Protein 1RDQ (pdb70)

Nearest PDB structures (foldseek):
  6egw-assembly1_A  TM=9.766E-01  e=2.675E-60  Cricetulus griseus
  5n3f-assembly1_A  TM=9.920E-01  e=9.296E-57  Cricetulus griseus
  4aw1-assembly1_A  TM=9.331E-01  e=1.327E-28  Homo sapiens
  1oky-assembly1_A  TM=9.264E-01  e=8.225E-28  Homo sapiens
  1mq4-assembly1_A  TM=9.592E-01  e=3.026E-24  Homo sapiens

Secondary structure (DSSP, 8-state):
------HHHHHHHHHHHHHHHHHS-------GGGEEEEEEEEE-SS-EEEEEEETTT--EEEEEEEEHHHHHHTT-HHHHHHHHHHHTT---TTB--EEEEEE-SSEEEEEEE--TT-BHHHHHHHH----HHHHHHHHHHHHHHHHHHHHTTEE----SGGGEEE-TTS-EEE---TT-EE-SS-B--EE-GGG--HHHHTT--B-THHHHHHHHHHHHHHHHSS-SS--SSHHHHHHHHHH------TT--HHHHHHHHHHS-S-TTT-TTSSTTTTHHHHTSGGGTT--HHHHHTT-SPPS------STT--TTS--------------STTTTTT-/-HHHHHHTSS-SSPPPPEE-

Foldseek 3Di:
DDFDPVPVVVLVVQLVQLVVCLVPPDADFDDDVQKDWDAWQDDDPFWTWTWIAGPVVRAIWIKTKGFVVSCVVVVQLVLVVQLRSNQRRHDAPQAWHFPHWYAAQTITITITHDAQQGFQVVVLLVVQADALVQLLLQLLRLLVVLVNQVSNQKAQAADDSNQWGQHQQRYIHGHDSSRIDRDDAWDFEDYDLLLAALCNVVRPTHGNLSVLLSSLQHSQCRHRVHGQFDDPDSVSSSVCLNVLDGDHDPPDDPQNVVLSCQSSPNDLDRHACRYPVHSVVVCVRPSNPVPDSVCSSNVNDRHPDRHDDDDSSDNVSGDHDDDDDDDDPHHDPCVSPVPD/DVVVVVVPDPPPDDDDDDDD

Sequence (360 aa):
GNAAASVKEFLAKAKEDFLKKWETPSQNTAQLDQFDRIKTLGTGSFGRVMLVKHKESGNHYAMKILDKQKVVKLKQIEHTLNEKRILQAVNFPFLVKLEFSFKDNSNLYMVMEYVAGGEMFSHLRRIGRFSEPHARFYAAQIVLTFEYLHSLDLIYRDLKPENLLIDQQGYIQVTDFGFAKRVKGRTWLCGTPEALAPEIILSKGYNKAVDWWALGVLIYEMAAGYPPFFADQPIQIYEKIVSGKVRFPSHFSSDLKDLLRNLLQVDLTKRFGNLKNGVNDIKNHKWFATTDWIAIYQRKVEAPFIPKFKGPGDTSNFDDYEEEEIRVINEKCGKEFTEFTTYADFIASGRTGRRNAIHD

Solvent-accessible surface area: 15823 Å² total

Radius of gyration: 19.77 Å; Cα contacts (8 Å, |Δi|>4): 662; chains: 2; bounding box: 45×41×59 Å

Structure (mmCIF, N/CA/C/O backbone):
data_1RDQ
#
_entry.id   1RDQ
#
_cell.length_a   57.760
_cell.length_b   79.513
_cell.length_c   97.739
_cell.angle_alpha   90.00
_cell.angle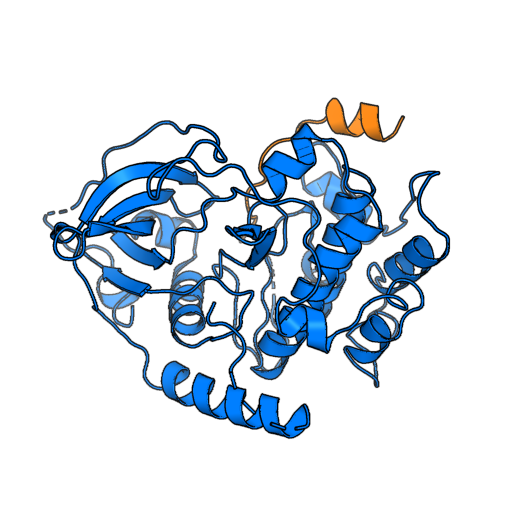_beta   90.00
_cell.angle_gamma   90.00
#
_symmetry.space_group_name_H-M   'P 21 21 21'
#
loop_
_entity.id
_entity.type
_entity.pdbx_description
1 polymer 'cAMP-dependent protein kinase, alpha-catalytic subunit'
2 polymer 'cAMP-dependent protein kinase inhibitor, alpha form'
3 non-polymer 'PHOSPHATE ION'
4 non-polymer 'MAGNESIUM ION'
5 non-polymer "ADENOSINE-5'-DIPHOSPHATE"
6 non-polymer "ADENOSINE-5'-TRIPHOSPHATE"
7 non-polymer (4R)-2-METHYLPENTANE-2,4-DIOL
8 non-polymer GLYCEROL
9 water water
#
loop_
_atom_site.group_PDB
_atom_site.id
_atom_site.type_symbol
_atom_site.label_atom_id
_atom_site.label_alt_id
_atom_site.label_comp_id
_atom_site.label_asym_id
_atom_site.label_entity_id
_atom_site.label_seq_id
_atom_site.pdbx_PDB_ins_code
_atom_site.Cartn_x
_atom_site.Cartn_y
_atom_site.Cartn_z
_atom_site.occupancy
_atom_site.B_iso_or_equiv
_atom_site.auth_seq_id
_atom_site.auth_comp_id
_atom_site.auth_asym_id
_atom_site.auth_atom_id
_atom_site.pdbx_PDB_model_num
ATOM 1 N N . GLY A 1 1 ? 8.019 27.287 16.833 1.00 13.95 1 GLY E N 1
ATOM 2 C CA . GLY A 1 1 ? 7.505 25.948 16.932 1.00 12.71 1 GLY E CA 1
ATOM 3 C C . GLY A 1 1 ? 5.990 26.105 17.056 1.00 13.87 1 GLY E C 1
ATOM 4 O O . GLY A 1 1 ? 5.501 27.168 17.471 1.00 13.33 1 GLY E O 1
ATOM 5 N N . ASN A 1 2 ? 5.324 25.037 16.676 1.00 12.83 2 ASN E N 1
ATOM 6 C CA . ASN A 1 2 ? 3.868 24.999 16.750 1.00 13.06 2 ASN E CA 1
ATOM 7 C C . ASN A 1 2 ? 3.394 25.312 18.159 1.00 12.20 2 ASN E C 1
ATOM 8 O O . ASN A 1 2 ? 3.960 24.843 19.139 1.00 12.16 2 ASN E O 1
ATOM 13 N N . ALA A 1 3 ? 2.330 26.094 18.236 1.00 15.53 3 ALA E N 1
ATOM 14 C CA . ALA A 1 3 ? 1.688 26.397 19.505 1.00 14.71 3 ALA E CA 1
ATOM 15 C C . ALA A 1 3 ? 1.084 25.132 20.104 1.00 16.22 3 ALA E C 1
ATOM 16 O O . ALA A 1 3 ? 0.678 24.219 19.376 1.00 22.14 3 ALA E O 1
ATOM 18 N N . ALA A 1 4 ? 1.033 25.112 21.429 1.00 16.61 4 ALA E N 1
ATOM 19 C CA . ALA A 1 4 ? 0.256 24.138 22.179 1.00 20.33 4 ALA E CA 1
ATOM 20 C C . ALA A 1 4 ? -1.085 23.848 21.514 1.00 24.40 4 ALA E C 1
ATOM 21 O O . ALA A 1 4 ? -1.754 24.763 21.033 1.00 21.01 4 ALA E O 1
ATOM 23 N N . ALA A 1 5 ? -1.444 22.570 21.494 1.00 29.81 5 ALA E N 1
ATOM 24 C CA . ALA A 1 5 ? -2.726 22.156 20.925 1.00 36.21 5 ALA E CA 1
ATOM 25 C C . ALA A 1 5 ? -3.839 22.279 21.961 1.00 41.38 5 ALA E C 1
ATOM 26 O O . ALA A 1 5 ? -4.753 23.092 21.807 1.00 52.84 5 ALA E O 1
ATOM 28 N N . SER A 1 14 ? -2.123 14.413 31.229 1.00 48.95 14 SER E N 1
ATOM 29 C CA . SER A 1 14 ? -0.981 14.345 32.138 1.00 45.13 14 SER E CA 1
ATOM 30 C C . SER A 1 14 ? 0.337 14.582 31.409 1.00 40.28 14 SER E C 1
ATOM 31 O O . SER A 1 14 ? 0.458 14.442 30.188 1.00 41.53 14 SER E O 1
ATOM 36 N N . VAL A 1 15 ? 1.363 14.985 32.163 1.00 38.91 15 VAL E N 1
ATOM 37 C CA . VAL A 1 15 ? 2.676 15.244 31.584 1.00 34.10 15 VAL E CA 1
ATOM 38 C C . VAL A 1 15 ? 3.290 13.950 31.068 1.00 32.07 15 VAL E C 1
ATOM 39 O O . VAL A 1 15 ? 3.863 13.939 29.973 1.00 28.47 15 VAL E O 1
ATOM 43 N N . LYS A 1 16 ? 3.152 12.867 31.829 1.00 33.32 16 LYS E N 1
ATOM 44 C CA . LYS A 1 16 ? 3.667 11.593 31.317 1.00 31.48 16 LYS E CA 1
ATOM 45 C C . LYS A 1 16 ? 2.986 11.223 30.004 1.00 30.47 16 LYS E C 1
ATOM 46 O O . LYS A 1 16 ? 3.660 10.797 29.063 1.00 29.38 16 LYS E O 1
ATOM 48 N N . GLU A 1 17 ? 1.674 11.394 29.893 1.00 30.53 17 GLU E N 1
ATOM 49 C CA . GLU A 1 17 ? 0.940 11.094 28.668 1.00 30.61 17 GLU E CA 1
ATOM 50 C C . GLU A 1 17 ? 1.350 11.983 27.497 1.00 26.81 17 GLU E C 1
ATOM 51 O O . GLU A 1 17 ? 1.589 11.523 26.379 1.00 23.12 17 GLU E O 1
ATOM 57 N N . PHE A 1 18 ? 1.429 13.283 27.738 1.00 23.47 18 PHE E N 1
ATOM 58 C CA . PHE A 1 18 ? 1.927 14.234 26.754 1.00 20.57 18 PHE E CA 1
ATOM 59 C C . PHE A 1 18 ? 3.289 13.787 26.237 1.00 17.96 18 PHE E C 1
ATOM 60 O O . PHE A 1 18 ? 3.568 13.810 25.035 1.00 15.34 18 PHE E O 1
ATOM 68 N N . LEU A 1 19 ? 4.185 13.487 27.184 1.00 16.57 19 LEU E N 1
ATOM 69 C CA . LEU A 1 19 ? 5.554 13.192 26.757 1.00 15.82 19 LEU E CA 1
ATOM 70 C C . LEU A 1 19 ? 5.631 11.885 25.992 1.00 13.79 19 LEU E C 1
ATOM 71 O O . LEU A 1 19 ? 6.421 11.735 25.060 1.00 12.63 19 LEU E O 1
ATOM 76 N N . ALA A 1 20 ? 4.763 10.940 26.342 1.00 15.53 20 ALA E N 1
ATOM 77 C CA . ALA A 1 20 ? 4.706 9.673 25.621 1.00 15.40 20 ALA E CA 1
ATOM 78 C C . ALA A 1 20 ? 4.285 9.882 24.177 1.00 13.70 20 ALA E C 1
ATOM 79 O O . ALA A 1 20 ? 4.850 9.299 23.251 1.00 14.24 20 ALA E O 1
ATOM 81 N N . LYS A 1 21 ? 3.277 10.724 23.975 1.00 13.59 21 LYS E N 1
ATOM 82 C CA . LYS A 1 21 ? 2.824 10.998 22.611 1.00 14.01 21 LYS E CA 1
ATOM 83 C C . LYS A 1 21 ? 3.893 11.772 21.852 1.00 12.46 21 LYS E C 1
ATOM 84 O O . LYS A 1 21 ? 4.180 11.551 20.684 1.00 12.95 21 LYS E O 1
ATOM 86 N N . ALA A 1 22 ? 4.521 12.714 22.555 1.00 11.54 22 ALA E N 1
ATOM 87 C CA . ALA A 1 22 ? 5.571 13.486 21.910 1.00 10.30 22 ALA E CA 1
ATOM 88 C C . ALA A 1 22 ? 6.707 12.579 21.458 1.00 10.36 22 ALA E C 1
ATOM 89 O O . ALA A 1 22 ? 7.290 12.779 20.390 1.00 9.43 22 ALA E O 1
ATOM 91 N N . LYS A 1 23 ? 7.035 11.574 22.260 1.00 9.58 23 LYS E N 1
ATOM 92 C CA . LYS A 1 23 ? 8.086 10.636 21.874 1.00 9.47 23 LYS E CA 1
ATOM 93 C C . LYS A 1 23 ? 7.679 9.785 20.688 1.00 8.89 23 LYS E C 1
ATOM 94 O O . LYS A 1 23 ? 8.497 9.542 19.791 1.00 10.27 23 LYS E O 1
ATOM 100 N N . GLU A 1 24 ? 6.438 9.308 20.669 1.00 9.84 24 GLU E N 1
ATOM 101 C CA . GLU A 1 24 ? 5.983 8.547 19.500 1.00 12.35 24 GLU E CA 1
ATOM 102 C C . GLU A 1 24 ? 6.085 9.377 18.226 1.00 11.35 24 GLU E C 1
ATOM 103 O O . GLU A 1 24 ? 6.548 8.922 17.178 1.00 11.66 24 GLU E O 1
ATOM 108 N N . ASP A 1 25 ? 5.664 10.639 18.303 1.00 10.81 25 ASP E N 1
ATOM 109 C CA . ASP A 1 25 ? 5.726 11.538 17.156 1.00 9.86 25 ASP E CA 1
ATOM 110 C C . ASP A 1 25 ? 7.164 11.746 16.688 1.00 8.72 25 ASP E C 1
ATOM 111 O O . ASP A 1 25 ? 7.481 11.670 15.502 1.00 9.17 25 ASP E O 1
ATOM 116 N N . PHE A 1 26 ? 8.057 12.006 17.628 1.00 7.24 26 PHE E N 1
ATOM 117 C CA . PHE A 1 26 ? 9.469 12.214 17.334 1.00 6.86 26 PHE E CA 1
ATOM 118 C C . PHE A 1 26 ? 10.060 10.976 16.688 1.00 7.53 26 PHE E C 1
ATOM 119 O O . PHE A 1 26 ? 10.797 11.071 15.706 1.00 7.70 26 PHE E O 1
ATOM 127 N N . LEU A 1 27 ? 9.820 9.801 17.282 1.00 8.38 27 LEU E N 1
ATOM 128 C CA . LEU A 1 27 ? 10.500 8.612 16.782 1.00 8.26 27 LEU E CA 1
ATOM 129 C C . LEU A 1 27 ? 10.076 8.270 15.372 1.00 8.27 27 LEU E C 1
ATOM 130 O O . LEU A 1 27 ? 10.884 7.773 14.591 1.00 8.44 27 LEU E O 1
ATOM 135 N N . LYS A 1 28 ? 8.828 8.545 15.006 1.00 8.69 28 LYS E N 1
ATOM 136 C CA . LYS A 1 28 ? 8.451 8.247 13.621 1.00 8.63 28 LYS E CA 1
ATOM 137 C C . LYS A 1 28 ? 9.316 9.050 12.656 1.00 7.97 28 LYS E C 1
ATOM 138 O O . LYS A 1 28 ? 9.752 8.547 11.628 1.00 8.43 28 LYS E O 1
ATOM 144 N N . LYS A 1 29 ? 9.535 10.326 12.985 1.00 6.47 29 LYS E N 1
ATOM 145 C CA . LYS A 1 29 ? 10.322 11.194 12.126 1.00 6.62 29 LYS E CA 1
ATOM 146 C C . LYS A 1 29 ? 11.818 10.920 12.234 1.00 6.25 29 LYS E C 1
ATOM 147 O O . LYS A 1 29 ? 12.572 11.001 11.261 1.00 7.23 29 LYS E O 1
ATOM 153 N N . TRP A 1 30 ? 12.295 10.540 13.415 1.00 6.36 30 TRP E N 1
ATOM 154 C CA . TRP A 1 30 ? 13.668 10.133 13.648 1.00 7.17 30 TRP E CA 1
ATOM 155 C C . TRP A 1 30 ? 14.030 8.926 12.791 1.00 6.58 30 TRP E C 1
ATOM 156 O O . TRP A 1 30 ? 15.106 8.825 12.192 1.00 7.15 30 TRP E O 1
ATOM 167 N N . GLU A 1 31 ? 13.111 7.967 12.724 1.00 7.22 31 GLU E N 1
ATOM 168 C CA . GLU A 1 31 ? 13.353 6.731 12.015 1.00 8.97 31 GLU E CA 1
ATOM 169 C C . GLU A 1 31 ? 13.228 6.910 10.511 1.00 9.02 31 GLU E C 1
ATOM 170 O O . GLU A 1 31 ? 13.910 6.182 9.780 1.00 10.76 31 GLU E O 1
ATOM 180 N N . THR A 1 32 ? 12.395 7.844 10.056 1.00 8.79 32 THR E N 1
ATOM 181 C CA . THR A 1 32 ? 12.197 8.065 8.626 1.00 9.61 32 THR E CA 1
ATOM 182 C C . THR A 1 32 ? 12.220 9.558 8.324 1.00 8.45 32 THR E C 1
ATOM 183 O O . THR A 1 32 ? 11.177 10.195 8.172 1.00 10.29 32 THR E O 1
ATOM 187 N N . PRO A 1 33 ? 13.411 10.142 8.310 1.00 7.91 33 PRO E N 1
ATOM 188 C CA . PRO A 1 33 ? 13.496 11.594 8.183 1.00 7.15 33 PRO E CA 1
ATOM 189 C C . PRO A 1 33 ? 13.024 12.113 6.838 1.00 7.23 33 PRO E C 1
ATOM 190 O O . PRO A 1 33 ? 13.193 11.479 5.795 1.00 9.97 33 PRO E O 1
ATOM 194 N N . SER A 1 34 ? 12.494 13.324 6.869 1.00 6.95 34 SER E N 1
ATOM 195 C CA . SER A 1 34 ? 12.221 14.087 5.664 1.00 8.20 34 SER E CA 1
ATOM 196 C C . SER A 1 34 ? 13.509 14.458 4.942 1.00 7.74 34 SER E C 1
ATOM 197 O O . SER A 1 34 ? 14.524 14.721 5.584 1.00 9.48 34 SER E O 1
ATOM 202 N N . GLN A 1 35 ? 13.482 14.458 3.616 1.00 7.82 35 GLN E N 1
ATOM 203 C CA . GLN A 1 35 ? 14.623 14.808 2.796 1.00 7.69 35 GLN E CA 1
ATOM 204 C C . GLN A 1 35 ? 14.141 15.545 1.541 1.00 7.96 35 GLN E C 1
ATOM 205 O O . GLN A 1 35 ? 13.102 15.210 0.987 1.00 8.31 35 GLN E O 1
ATOM 211 N N . ASN A 1 36 ? 14.944 16.507 1.106 1.00 6.74 36 ASN E N 1
ATOM 212 C CA . ASN A 1 36 ? 14.794 17.040 -0.225 1.00 6.12 36 ASN E CA 1
ATOM 213 C C . ASN A 1 36 ? 13.438 17.684 -0.490 1.00 6.56 36 ASN E C 1
ATOM 214 O O . ASN A 1 36 ? 12.775 17.403 -1.481 1.00 8.70 36 ASN E O 1
ATOM 219 N N . THR A 1 37 ? 13.050 18.601 0.400 1.00 5.85 37 THR E N 1
ATOM 220 C CA . THR A 1 37 ? 11.712 19.170 0.364 1.00 7.20 37 THR E CA 1
ATOM 221 C C . THR A 1 37 ? 11.679 20.561 -0.261 1.00 6.14 37 THR E C 1
ATOM 222 O O . THR A 1 37 ? 10.620 21.196 -0.314 1.00 8.32 37 THR E O 1
ATOM 226 N N . ALA A 1 38 ? 12.811 21.025 -0.783 1.00 5.95 38 ALA E N 1
ATOM 227 C CA . ALA A 1 38 ? 12.828 22.254 -1.580 1.00 6.17 38 ALA E CA 1
ATOM 228 C C . ALA A 1 38 ? 14.075 22.227 -2.463 1.00 5.67 38 ALA E C 1
ATOM 229 O O . ALA A 1 38 ? 14.803 21.231 -2.476 1.00 6.53 38 ALA E O 1
ATOM 231 N N . GLN A 1 39 ? 14.300 23.300 -3.199 1.00 6.46 39 GLN E N 1
ATOM 232 C CA . GLN A 1 39 ? 15.523 23.457 -3.977 1.00 6.85 39 GLN E CA 1
ATOM 233 C C . GLN A 1 39 ? 15.880 24.941 -4.021 1.00 5.90 39 GLN E C 1
ATOM 234 O O . GLN A 1 39 ? 15.045 25.799 -3.731 1.00 6.45 39 GLN E O 1
ATOM 240 N N . LEU A 1 40 ? 17.127 25.235 -4.351 1.00 6.31 40 LEU E N 1
ATOM 241 C CA . LEU A 1 40 ? 17.649 26.583 -4.163 1.00 6.19 40 LEU E CA 1
ATOM 242 C C . LEU A 1 40 ? 16.895 27.621 -4.981 1.00 6.36 40 LEU E C 1
ATOM 243 O O . LEU A 1 40 ? 16.618 28.720 -4.496 1.00 6.86 40 LEU E O 1
ATOM 248 N N . ASP A 1 41 ? 16.506 27.258 -6.203 1.00 6.94 41 ASP E N 1
ATOM 249 C CA . ASP A 1 41 ? 15.866 28.226 -7.092 1.00 7.46 41 ASP E CA 1
ATOM 250 C C . ASP A 1 41 ? 14.415 28.488 -6.750 1.00 7.40 41 ASP E C 1
ATOM 251 O O . ASP A 1 41 ? 13.765 29.246 -7.464 1.00 9.68 41 ASP E O 1
ATOM 256 N N . GLN A 1 42 ? 13.931 27.915 -5.651 1.00 5.86 42 GLN E N 1
ATOM 257 C CA . GLN A 1 42 ? 12.606 28.294 -5.163 1.00 5.91 42 GLN E CA 1
ATOM 258 C C . GLN A 1 42 ? 12.604 29.530 -4.271 1.00 5.41 42 GLN E C 1
ATOM 259 O O . GLN A 1 42 ? 11.525 29.977 -3.848 1.00 6.09 42 GLN E O 1
ATOM 265 N N . PHE A 1 43 ? 13.782 30.078 -3.993 1.00 5.80 43 PHE E N 1
ATOM 266 C CA . PHE A 1 43 ? 13.951 31.183 -3.055 1.00 5.74 43 PHE E CA 1
ATOM 267 C C . PHE A 1 43 ? 14.804 32.297 -3.657 1.00 6.14 43 PHE E C 1
ATOM 268 O O . PHE A 1 43 ? 15.774 32.040 -4.377 1.00 8.87 43 PHE E O 1
ATOM 276 N N . ASP A 1 44 ? 14.439 33.533 -3.324 1.00 5.53 44 ASP E N 1
ATOM 277 C CA . ASP A 1 44 ? 15.313 34.685 -3.526 1.00 6.13 44 ASP E CA 1
ATOM 278 C C . ASP A 1 44 ? 16.025 35.033 -2.225 1.00 5.77 44 ASP E C 1
ATOM 279 O O . ASP A 1 44 ? 15.375 35.222 -1.199 1.00 7.49 44 ASP E O 1
ATOM 284 N N . ARG A 1 45 ? 17.351 35.068 -2.280 1.00 6.64 45 ARG E N 1
ATOM 285 C CA . ARG A 1 45 ? 18.127 35.346 -1.077 1.00 6.43 45 ARG E CA 1
ATOM 286 C C . ARG A 1 45 ? 18.314 36.849 -0.904 1.00 7.00 45 ARG E C 1
ATOM 287 O O . ARG A 1 45 ? 18.756 37.546 -1.818 1.00 10.18 45 ARG E O 1
ATOM 295 N N . ILE A 1 46 ? 17.962 37.344 0.290 1.00 7.50 46 ILE E N 1
ATOM 296 C CA . ILE A 1 46 ? 17.871 38.788 0.476 1.00 7.85 46 ILE E CA 1
ATOM 297 C C . ILE A 1 46 ? 19.034 39.385 1.236 1.00 8.06 46 ILE E C 1
ATOM 298 O O . ILE A 1 46 ? 19.632 40.373 0.807 1.00 10.20 46 ILE E O 1
ATOM 303 N N . LYS A 1 47 ? 19.363 38.820 2.394 1.00 8.04 47 LYS E N 1
ATOM 304 C CA . LYS A 1 47 ? 20.297 39.468 3.314 1.00 8.89 47 LYS E CA 1
ATOM 305 C C . LYS A 1 47 ? 20.736 38.442 4.348 1.00 7.38 47 LYS E C 1
ATOM 306 O O . LYS A 1 47 ? 19.918 37.623 4.775 1.00 9.81 47 LYS E O 1
ATOM 312 N N . THR A 1 48 ? 21.959 38.538 4.837 1.00 7.03 48 THR E N 1
ATOM 313 C CA . 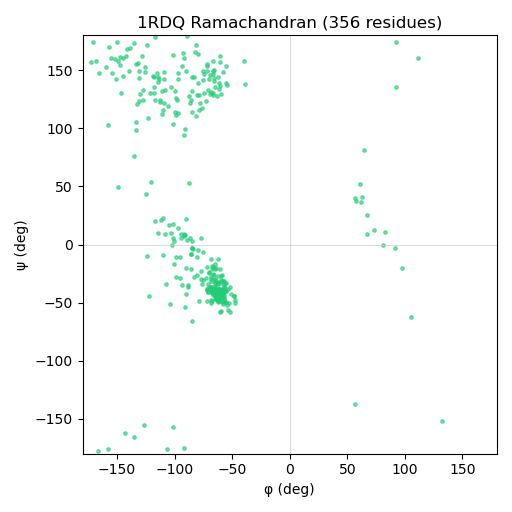THR A 1 48 ? 22.385 37.694 5.946 1.00 7.03 48 THR E CA 1
ATOM 314 C C . THR A 1 48 ? 21.866 38.202 7.288 1.00 7.69 48 THR E C 1
ATOM 315 O O . THR A 1 48 ? 22.030 39.374 7.635 1.00 8.17 48 THR E O 1
ATOM 319 N N . LEU A 1 49 ? 21.242 37.307 8.031 1.00 7.33 49 LEU E N 1
ATOM 320 C CA . LEU A 1 49 ? 20.725 37.527 9.369 1.00 7.61 49 LEU E CA 1
ATOM 321 C C . LEU A 1 49 ? 21.754 37.251 10.453 1.00 8.29 49 LEU E C 1
ATOM 322 O O . LEU A 1 49 ? 21.737 37.895 11.492 1.00 8.21 49 LEU E O 1
ATOM 327 N N . GLY A 1 50 ? 22.605 36.262 10.202 1.00 8.50 50 GLY E N 1
ATOM 328 C CA . GLY A 1 50 ? 23.624 35.913 11.156 1.00 8.25 50 GLY E CA 1
ATOM 329 C C . GLY A 1 50 ? 24.583 34.895 10.585 1.00 7.91 50 GLY E C 1
ATOM 330 O O . GLY A 1 50 ? 24.304 34.162 9.655 1.00 13.03 50 GLY E O 1
ATOM 331 N N . THR A 1 51 ? 25.773 34.865 11.146 1.00 10.39 51 THR E N 1
ATOM 332 C CA . THR A 1 51 ? 26.723 33.807 10.867 1.00 9.96 51 THR E CA 1
ATOM 333 C C . THR A 1 51 ? 27.118 33.220 12.219 1.00 11.39 51 THR E C 1
ATOM 334 O O . THR A 1 51 ? 27.075 33.878 13.256 1.00 14.78 51 THR E O 1
ATOM 338 N N . GLY A 1 52 ? 27.494 31.959 12.203 1.00 14.00 52 GLY E N 1
ATOM 339 C CA . GLY A 1 52 ? 28.119 31.383 13.389 1.00 16.87 52 GLY E CA 1
ATOM 340 C C . GLY A 1 52 ? 29.440 30.751 12.976 1.00 17.37 52 GLY E C 1
ATOM 341 O O . GLY A 1 52 ? 30.006 31.112 11.943 1.00 19.35 52 GLY E O 1
ATOM 342 N N . SER A 1 53 ? 29.886 29.778 13.752 1.00 17.28 53 SER E N 1
ATOM 343 C CA . SER A 1 53 ? 31.171 29.138 13.510 1.00 18.09 53 SER E CA 1
ATOM 344 C C . SER A 1 53 ? 31.120 28.247 12.276 1.00 16.14 53 SER E C 1
ATOM 345 O O . SER A 1 53 ? 32.149 27.917 11.677 1.00 20.63 53 SER E O 1
ATOM 350 N N . PHE A 1 54 ? 29.903 27.871 11.869 1.00 13.69 54 PHE E N 1
ATOM 351 C CA . PHE A 1 54 ? 29.763 26.888 10.811 1.00 11.63 54 PHE E CA 1
ATOM 352 C C . PHE A 1 54 ? 28.958 27.385 9.624 1.00 12.23 54 PHE E C 1
ATOM 353 O O . PHE A 1 54 ? 29.375 27.116 8.501 1.00 17.16 54 PHE E O 1
ATOM 361 N N . GLY A 1 55 ? 27.838 28.052 9.858 1.00 11.30 55 GLY E N 1
ATOM 362 C CA . GLY A 1 55 ? 26.951 28.393 8.761 1.00 11.04 55 GLY E CA 1
ATOM 363 C C . GLY A 1 55 ? 26.654 29.874 8.657 1.00 9.36 55 GLY E C 1
ATOM 364 O O . GLY A 1 55 ? 26.992 30.667 9.523 1.00 11.92 55 GLY E O 1
ATOM 365 N N . ARG A 1 56 ? 25.990 30.216 7.562 1.00 8.25 56 ARG E N 1
ATOM 366 C CA . ARG A 1 56 ? 25.448 31.554 7.311 1.00 8.34 56 ARG E CA 1
ATOM 367 C C . ARG A 1 56 ? 23.935 31.423 7.186 1.00 7.04 56 ARG E C 1
ATOM 368 O O . ARG A 1 56 ? 23.465 30.530 6.476 1.00 8.82 56 ARG E O 1
ATOM 376 N N . VAL A 1 57 ? 23.216 32.264 7.907 1.00 6.21 57 VAL E N 1
ATOM 377 C CA . VAL A 1 57 ? 21.756 32.234 7.850 1.00 5.00 57 VAL E CA 1
ATOM 378 C C . VAL A 1 57 ? 21.256 33.478 7.122 1.00 5.81 57 VAL E C 1
ATOM 379 O O . VAL A 1 57 ? 21.588 34.593 7.527 1.00 7.51 57 VAL E O 1
ATOM 383 N N . MET A 1 58 ? 20.517 33.257 6.037 1.00 5.63 58 MET E N 1
ATOM 384 C CA . MET A 1 58 ? 20.009 34.362 5.235 1.00 6.36 58 MET E CA 1
ATOM 385 C C . MET A 1 58 ? 18.492 34.450 5.308 1.00 6.14 58 MET E C 1
ATOM 386 O O . MET A 1 58 ? 17.776 33.457 5.289 1.00 6.82 58 MET E O 1
ATOM 391 N N . LEU A 1 59 ? 18.011 35.689 5.337 1.00 5.98 59 LEU E N 1
ATOM 392 C CA . LEU A 1 59 ? 16.624 35.962 5.017 1.00 5.53 59 LEU E CA 1
ATOM 393 C C . LEU A 1 59 ? 16.397 35.659 3.536 1.00 6.43 59 LEU E C 1
ATOM 394 O O . LEU A 1 59 ? 17.142 36.161 2.690 1.00 6.52 59 LEU E O 1
ATOM 399 N N . VAL A 1 60 ? 15.380 34.861 3.267 1.00 5.35 60 VAL E N 1
ATOM 400 C CA . VAL A 1 60 ? 15.012 34.507 1.902 1.00 6.34 60 VAL E CA 1
ATOM 401 C C . VAL A 1 60 ? 13.504 34.650 1.728 1.00 5.72 60 VAL E C 1
ATOM 402 O O . VAL A 1 60 ? 12.762 34.564 2.707 1.00 6.72 60 VAL E O 1
ATOM 406 N N . LYS A 1 61 ? 13.093 34.869 0.487 1.00 5.52 61 LYS E N 1
ATOM 407 C CA . LYS A 1 61 ? 11.689 34.879 0.116 1.00 5.87 61 LYS E CA 1
ATOM 408 C C . LYS A 1 61 ? 11.408 33.682 -0.793 1.00 6.07 61 LYS E C 1
ATOM 409 O O . LYS A 1 61 ? 12.057 33.517 -1.816 1.00 7.62 61 LYS E O 1
ATOM 415 N N . HIS A 1 62 ? 10.441 32.877 -0.375 1.00 6.11 62 HIS E N 1
ATOM 416 C CA . HIS A 1 62 ? 9.992 31.754 -1.188 1.00 6.07 62 HIS E CA 1
ATOM 417 C C . HIS A 1 62 ? 9.080 32.280 -2.283 1.00 6.48 62 HIS E C 1
ATOM 418 O O . HIS A 1 62 ? 8.072 32.926 -1.998 1.00 8.15 62 HIS E O 1
ATOM 425 N N . LYS A 1 63 ? 9.459 32.019 -3.530 1.00 5.87 63 LYS E N 1
ATOM 426 C CA . LYS A 1 63 ? 8.777 32.661 -4.648 1.00 6.33 63 LYS E CA 1
ATOM 427 C C . LYS A 1 63 ? 7.300 32.310 -4.779 1.00 6.67 63 LYS E C 1
ATOM 428 O O . LYS A 1 63 ? 6.464 33.190 -4.992 1.00 7.43 63 LYS E O 1
ATOM 434 N N . GLU A 1 64 ? 6.969 31.028 -4.697 1.00 6.11 64 GLU E N 1
ATOM 435 C CA . GLU A 1 64 ? 5.613 30.590 -4.988 1.00 6.24 64 GLU E CA 1
ATOM 436 C C . GLU A 1 64 ? 4.631 30.989 -3.894 1.00 7.16 64 GLU E C 1
ATOM 437 O O . GLU A 1 64 ? 3.457 31.203 -4.174 1.00 9.45 64 GLU E O 1
ATOM 443 N N . SER A 1 65 ? 5.100 31.100 -2.655 1.00 7.35 65 SER E N 1
ATOM 444 C CA . SER A 1 65 ? 4.225 31.453 -1.551 1.00 8.41 65 SER E CA 1
ATOM 445 C C . SER A 1 65 ? 4.306 32.933 -1.182 1.00 7.54 65 SER E C 1
ATOM 446 O O . SER A 1 65 ? 3.373 33.464 -0.567 1.00 11.59 65 SER E O 1
ATOM 449 N N . GLY A 1 66 ? 5.448 33.554 -1.438 1.00 7.93 66 GLY E N 1
ATOM 450 C CA . GLY A 1 66 ? 5.750 34.894 -0.976 1.00 7.94 66 GLY E CA 1
ATOM 451 C C . GLY A 1 66 ? 6.223 34.934 0.464 1.00 8.04 66 GLY E C 1
ATOM 452 O O . GLY A 1 66 ? 6.532 36.022 0.969 1.00 11.39 66 GLY E O 1
ATOM 453 N N . ASN A 1 67 ? 6.298 33.789 1.144 1.00 6.41 67 ASN E N 1
ATOM 454 C CA . ASN A 1 67 ? 6.668 33.750 2.549 1.00 6.98 67 ASN E CA 1
ATOM 455 C C . ASN A 1 67 ? 8.166 33.995 2.725 1.00 6.22 67 ASN E C 1
ATOM 456 O O . ASN A 1 67 ? 8.978 33.570 1.903 1.00 7.97 67 ASN E O 1
ATOM 461 N N . HIS A 1 68 ? 8.515 34.648 3.826 1.00 6.53 68 HIS E N 1
ATOM 462 C CA . HIS A 1 68 ? 9.919 34.744 4.207 1.00 5.60 68 HIS E CA 1
ATOM 463 C C . HIS A 1 68 ? 10.325 33.576 5.109 1.00 5.46 68 HIS E C 1
ATOM 464 O O . HIS A 1 68 ? 9.514 33.111 5.906 1.00 6.95 68 HIS E O 1
ATOM 471 N N . TYR A 1 69 ? 11.588 33.199 4.990 1.00 5.05 69 TYR E N 1
ATOM 472 C CA . TYR A 1 69 ? 12.220 32.156 5.785 1.00 5.36 69 TYR E CA 1
ATOM 473 C C . TYR A 1 69 ? 13.655 32.550 6.136 1.00 5.38 69 TYR E C 1
ATOM 474 O O . TYR A 1 69 ? 14.209 33.483 5.550 1.00 5.73 69 TYR E O 1
ATOM 483 N N . ALA A 1 70 ? 14.242 31.810 7.052 1.00 5.16 70 ALA E N 1
ATOM 484 C CA . ALA A 1 70 ? 15.654 31.934 7.385 1.00 5.23 70 ALA E CA 1
ATOM 485 C C . ALA A 1 70 ? 16.386 30.670 6.917 1.00 5.27 70 ALA E C 1
ATOM 486 O O . ALA A 1 70 ? 16.174 29.602 7.458 1.00 6.36 70 ALA E O 1
ATOM 488 N N . MET A 1 71 ? 17.239 30.814 5.914 1.00 5.31 71 MET E N 1
ATOM 489 C CA . MET A 1 71 ? 17.926 29.706 5.271 1.00 5.45 71 MET E CA 1
ATOM 490 C C . MET A 1 71 ? 19.351 29.593 5.821 1.00 4.72 71 MET E C 1
ATOM 491 O O . MET A 1 71 ? 20.174 30.471 5.584 1.00 5.54 71 MET E O 1
ATOM 496 N N . LYS A 1 72 ? 19.630 28.502 6.514 1.00 4.94 72 LYS E N 1
ATOM 497 C CA . LYS A 1 72 ? 20.988 28.200 6.958 1.00 4.90 72 LYS E CA 1
ATOM 498 C C . LYS A 1 72 ? 21.718 27.472 5.830 1.00 4.61 72 LYS E C 1
ATOM 499 O O . LYS A 1 72 ? 21.224 26.456 5.343 1.00 6.31 72 LYS E O 1
ATOM 505 N N . ILE A 1 73 ? 22.847 28.022 5.431 1.00 5.04 73 ILE E N 1
ATOM 506 C CA . ILE A 1 73 ? 23.686 27.483 4.370 1.00 4.78 73 ILE E CA 1
ATOM 507 C C . ILE A 1 73 ? 24.999 26.998 4.972 1.00 4.77 73 ILE E C 1
ATOM 508 O O . ILE A 1 73 ? 25.716 27.757 5.627 1.00 6.14 73 ILE E O 1
ATOM 513 N N . LEU A 1 74 ? 25.279 25.721 4.756 1.00 5.26 74 LEU E N 1
ATOM 514 C CA . LEU A 1 74 ? 26.521 25.113 5.189 1.00 5.43 74 LEU E CA 1
ATOM 515 C C . LEU A 1 74 ? 27.310 24.639 3.973 1.00 5.56 74 LEU E C 1
ATOM 516 O O . LEU A 1 74 ? 26.803 23.880 3.156 1.00 7.30 74 LEU E O 1
ATOM 521 N N . ASP A 1 75 ? 28.544 25.115 3.873 1.00 5.99 75 ASP E N 1
ATOM 522 C CA . ASP A 1 75 ? 29.459 24.671 2.818 1.00 5.87 75 ASP E CA 1
ATOM 523 C C . ASP A 1 75 ? 29.965 23.285 3.189 1.00 5.51 75 ASP E C 1
ATOM 524 O O . ASP A 1 75 ? 30.597 23.125 4.233 1.00 5.83 75 ASP E O 1
ATOM 529 N N . LYS A 1 76 ? 29.661 22.284 2.371 1.00 5.83 76 LYS E N 1
ATOM 530 C CA . LYS A 1 76 ? 30.030 20.920 2.716 1.00 5.86 76 LYS E CA 1
ATOM 531 C C . LYS A 1 76 ? 31.519 20.776 2.982 1.00 5.77 76 LYS E C 1
ATOM 532 O O . LYS A 1 76 ? 31.918 20.029 3.869 1.00 7.47 76 LYS E O 1
ATOM 538 N N . GLN A 1 77 ? 32.349 21.437 2.185 1.00 7.24 77 GLN E N 1
ATOM 539 C CA . GLN A 1 77 ? 33.795 21.355 2.378 1.00 7.99 77 GLN E CA 1
ATOM 540 C C . GLN A 1 77 ? 34.243 21.960 3.702 1.00 6.90 77 GLN E C 1
ATOM 541 O O . GLN A 1 77 ? 35.171 21.439 4.318 1.00 9.04 77 GLN E O 1
ATOM 547 N N . LYS A 1 78 ? 33.556 23.003 4.160 1.00 7.58 78 LYS E N 1
ATOM 548 C CA . LYS A 1 78 ? 33.885 23.567 5.471 1.00 7.48 78 LYS E CA 1
ATOM 549 C C . LYS A 1 78 ? 33.434 22.638 6.594 1.00 7.16 78 LYS E C 1
ATOM 550 O O . LYS A 1 78 ? 34.115 22.460 7.593 1.00 7.94 78 LYS E O 1
ATOM 553 N N . VAL A 1 79 ? 32.269 22.026 6.421 1.00 6.77 79 VAL E N 1
ATOM 554 C CA . VAL A 1 79 ? 31.781 21.052 7.385 1.00 6.31 79 VAL E CA 1
ATOM 555 C C . VAL A 1 79 ? 32.782 19.919 7.572 1.00 7.24 79 VAL E C 1
ATOM 556 O O . VAL A 1 79 ? 33.135 19.533 8.678 1.00 7.63 79 VAL E O 1
ATOM 560 N N . VAL A 1 80 ? 33.300 19.402 6.457 1.00 7.75 80 VAL E N 1
ATOM 561 C CA . VAL A 1 80 ? 34.341 18.382 6.527 1.00 7.88 80 VAL E CA 1
ATOM 562 C C . VAL A 1 80 ? 35.611 18.885 7.191 1.00 8.54 80 VAL E C 1
ATOM 563 O O . VAL A 1 80 ? 36.188 18.245 8.069 1.00 11.32 80 VAL E O 1
ATOM 567 N N . LYS A 1 81 ? 36.077 20.068 6.794 1.00 9.25 81 LYS E N 1
ATOM 568 C CA . LYS A 1 81 ? 37.306 20.606 7.351 1.00 11.09 81 LYS E CA 1
ATOM 569 C C . LYS A 1 81 ? 37.225 20.757 8.865 1.00 11.80 81 LYS E C 1
ATOM 570 O O . LYS A 1 81 ? 38.199 20.516 9.575 1.00 15.51 81 LYS E O 1
ATOM 573 N N . LEU A 1 82 ? 36.061 21.162 9.362 1.00 11.06 82 LEU E N 1
ATOM 574 C CA . LEU A 1 82 ? 35.884 21.408 10.788 1.00 12.08 82 LEU E CA 1
ATOM 575 C C . LEU A 1 82 ? 35.407 20.178 11.540 1.00 12.19 82 LEU E C 1
ATOM 576 O O . LEU A 1 82 ? 35.073 20.258 12.727 1.00 14.82 82 LEU E O 1
ATOM 581 N N . LYS A 1 83 ? 35.390 19.047 10.834 1.00 11.52 83 LYS E N 1
ATOM 582 C CA . LYS A 1 83 ? 35.086 17.742 11.420 1.00 12.08 83 LYS E CA 1
ATOM 583 C C . LYS A 1 83 ? 33.673 17.672 11.973 1.00 9.46 83 LYS E C 1
ATOM 584 O O . LYS A 1 83 ? 33.403 17.105 13.036 1.00 10.57 83 LYS E O 1
ATOM 588 N N . GLN A 1 84 ? 32.732 18.255 11.230 1.00 7.57 84 GLN E N 1
ATOM 589 C CA . GLN A 1 84 ? 31.344 18.366 11.643 1.00 6.52 84 GLN E CA 1
ATOM 590 C C . GLN A 1 84 ? 30.391 17.517 10.817 1.00 5.54 84 GLN E C 1
ATOM 591 O O . GLN A 1 84 ? 29.186 17.777 10.808 1.00 5.95 84 GLN E O 1
ATOM 597 N N . ILE A 1 85 ? 30.867 16.480 10.135 1.00 6.39 85 ILE E N 1
ATOM 598 C CA . ILE A 1 85 ? 29.983 15.681 9.303 1.00 6.36 85 ILE E CA 1
ATOM 599 C C . ILE A 1 85 ? 28.874 15.050 10.135 1.00 5.64 85 ILE E C 1
ATOM 600 O O . ILE A 1 85 ? 27.683 15.283 9.894 1.00 6.33 85 ILE E O 1
ATOM 605 N N . GLU A 1 86 ? 29.268 14.269 11.132 1.00 5.56 86 GLU E N 1
ATOM 606 C CA . GLU A 1 86 ? 28.248 13.604 11.945 1.00 6.25 86 GLU E CA 1
ATOM 607 C C . GLU A 1 86 ? 27.387 14.600 12.692 1.00 4.72 86 GLU E C 1
ATOM 608 O O . GLU A 1 86 ? 26.175 14.431 12.818 1.00 5.84 86 GLU E O 1
ATOM 614 N N . HIS A 1 87 ? 28.022 15.654 13.208 1.00 5.14 87 HIS E N 1
ATOM 615 C CA . HIS A 1 87 ? 27.229 16.667 13.906 1.00 5.41 87 HIS E CA 1
ATOM 616 C C . HIS A 1 87 ? 26.169 17.306 13.021 1.00 5.39 87 HIS E C 1
ATOM 617 O O . HIS A 1 87 ? 25.065 17.597 13.479 1.00 5.89 87 HIS E O 1
ATOM 624 N N . THR A 1 88 ? 26.504 17.558 11.764 1.00 5.85 88 THR E N 1
ATOM 625 C CA . THR A 1 88 ? 25.572 18.194 10.842 1.00 5.32 88 THR E CA 1
ATOM 626 C C . THR A 1 88 ? 24.444 17.265 10.465 1.00 5.09 88 THR E C 1
ATOM 627 O O . THR A 1 88 ? 23.268 17.647 10.353 1.00 5.46 88 THR E O 1
ATOM 631 N N . LEU A 1 89 ? 24.757 15.983 10.313 1.00 4.97 89 LEU E N 1
ATOM 632 C CA . LEU A 1 89 ? 23.708 14.978 10.131 1.00 5.16 89 LEU E CA 1
ATOM 633 C C . LEU A 1 89 ? 22.809 14.878 11.351 1.00 4.95 89 LEU E C 1
ATOM 634 O O . LEU A 1 89 ? 21.586 14.769 11.211 1.00 6.23 89 LEU E O 1
ATOM 639 N N . ASN A 1 90 ? 23.394 14.966 12.542 1.00 4.97 90 ASN E N 1
ATOM 640 C CA . ASN A 1 90 ? 22.602 14.999 13.762 1.00 5.18 90 ASN E CA 1
ATOM 641 C C . ASN A 1 90 ? 21.641 16.186 13.743 1.00 5.19 90 ASN E C 1
ATOM 642 O O . ASN A 1 90 ? 20.472 16.091 14.088 1.00 5.78 90 ASN E O 1
ATOM 647 N N . GLU A 1 91 ? 22.223 17.336 13.422 1.00 4.77 91 GLU E N 1
ATOM 648 C CA . GLU A 1 91 ? 21.486 18.597 13.474 1.00 4.65 91 GLU E CA 1
ATOM 649 C C . GLU A 1 91 ? 20.214 18.525 12.646 1.00 4.68 91 GLU E C 1
ATOM 650 O O . GLU A 1 91 ? 19.120 18.809 13.110 1.00 5.56 91 GLU E O 1
ATOM 656 N N . LYS A 1 92 ? 20.382 18.099 11.393 1.00 4.76 92 LYS E N 1
ATOM 657 C CA . LYS A 1 92 ? 19.218 18.028 10.518 1.00 5.62 92 LYS E CA 1
ATOM 658 C C . LYS A 1 92 ? 18.271 16.916 10.901 1.00 5.05 92 LYS E C 1
ATOM 659 O O . LYS A 1 92 ? 17.049 17.101 10.875 1.00 5.10 92 LYS E O 1
ATOM 665 N N . ARG A 1 93 ? 18.778 15.740 11.268 1.00 4.87 93 ARG E N 1
ATOM 666 C CA . ARG A 1 93 ? 17.886 14.630 11.593 1.00 4.86 93 ARG E CA 1
ATOM 667 C C . ARG A 1 93 ? 17.038 14.938 12.817 1.00 4.96 93 ARG E C 1
ATOM 668 O O . ARG A 1 93 ? 15.871 14.571 12.881 1.00 5.69 93 ARG E O 1
ATOM 676 N N . ILE A 1 94 ? 17.639 15.581 13.808 1.00 4.80 94 ILE E N 1
ATOM 677 C CA . ILE A 1 94 ? 16.915 15.944 15.019 1.00 4.92 94 ILE E CA 1
ATOM 678 C C . ILE A 1 94 ? 15.949 17.075 14.741 1.00 4.45 94 ILE E C 1
ATOM 679 O O . ILE A 1 94 ? 14.786 16.999 15.132 1.00 5.49 94 ILE E O 1
ATOM 684 N N . LEU A 1 95 ? 16.420 18.137 14.079 1.00 5.60 95 LEU E N 1
ATOM 685 C CA . LEU A 1 95 ? 15.569 19.296 13.919 1.00 6.13 95 LEU E CA 1
ATOM 686 C C . LEU A 1 95 ? 14.324 18.989 13.099 1.00 6.53 95 LEU E C 1
ATOM 687 O O . LEU A 1 95 ? 13.239 19.478 13.421 1.00 7.29 95 LEU E O 1
ATOM 692 N N . GLN A 1 96 ? 14.450 18.124 12.090 1.00 5.97 96 GLN E N 1
ATOM 693 C CA . GLN A 1 96 ? 13.278 17.759 11.320 1.00 6.39 96 GLN E CA 1
ATOM 694 C C . GLN A 1 96 ? 12.278 16.947 12.124 1.00 6.22 96 GLN E C 1
ATOM 695 O O . GLN A 1 96 ? 11.132 16.829 11.685 1.00 7.76 96 GLN E O 1
ATOM 701 N N . ALA A 1 97 ? 12.675 16.348 13.243 1.00 5.93 97 ALA E N 1
ATOM 702 C CA . ALA A 1 97 ? 11.848 15.419 13.997 1.00 5.70 97 ALA E CA 1
ATOM 703 C C . ALA A 1 97 ? 11.187 16.023 15.226 1.00 5.55 97 ALA E C 1
ATOM 704 O O . ALA A 1 97 ? 10.245 15.429 15.758 1.00 7.31 97 ALA E O 1
ATOM 706 N N . VAL A 1 98 ? 11.646 17.175 15.707 1.00 6.03 98 VAL E N 1
ATOM 707 C CA . VAL A 1 98 ? 11.145 17.753 16.946 1.00 6.26 98 VAL E CA 1
ATOM 708 C C . VAL A 1 98 ? 9.985 18.711 16.698 1.00 6.67 98 VAL E C 1
ATOM 709 O O . VAL A 1 98 ? 9.760 19.182 15.590 1.00 8.11 98 VAL E O 1
ATOM 713 N N . ASN A 1 99 ? 9.218 18.969 17.751 1.00 6.59 99 ASN E N 1
ATOM 714 C CA . ASN A 1 99 ? 8.019 19.784 17.718 1.00 7.00 99 ASN E CA 1
ATOM 715 C C . ASN A 1 99 ? 7.742 20.296 19.128 1.00 6.26 99 ASN E C 1
ATOM 716 O O . ASN A 1 99 ? 7.275 19.530 19.962 1.00 8.02 99 ASN E O 1
ATOM 721 N N . PHE A 1 100 ? 8.062 21.560 19.360 1.00 7.18 100 PHE E N 1
ATOM 722 C CA . PHE A 1 100 ? 7.804 22.177 20.662 1.00 6.86 100 PHE E CA 1
ATOM 723 C C . PHE A 1 100 ? 7.665 23.678 20.474 1.00 6.79 100 PHE E C 1
ATOM 724 O O . PHE A 1 100 ? 8.290 24.219 19.546 1.00 7.49 100 PHE E O 1
ATOM 732 N N . PRO A 1 101 ? 6.844 24.371 21.261 1.00 6.84 101 PRO E N 1
ATOM 733 C CA . PRO A 1 101 ? 6.603 25.793 20.940 1.00 7.25 101 PRO E CA 1
ATOM 734 C C . PRO A 1 101 ? 7.870 26.628 20.894 1.00 6.43 101 PRO E C 1
ATOM 735 O O . PRO A 1 101 ? 7.971 27.584 20.118 1.00 10.65 101 PRO E O 1
ATOM 739 N N . PHE A 1 102 ? 8.870 26.273 21.699 1.00 6.87 102 PHE E N 1
ATOM 740 C CA . PHE A 1 102 ? 10.053 27.116 21.813 1.00 5.74 102 PHE E CA 1
ATOM 741 C C . PHE A 1 102 ? 11.238 26.597 21.019 1.00 5.22 102 PHE E C 1
ATOM 742 O O . PHE A 1 102 ? 12.365 27.026 21.265 1.00 7.00 102 PHE E O 1
ATOM 750 N N . LEU A 1 103 ? 10.991 25.709 20.063 1.00 5.57 103 LEU E N 1
ATOM 751 C CA . LEU A 1 103 ? 12.004 25.258 19.119 1.00 5.42 103 LEU E CA 1
ATOM 752 C C . LEU A 1 103 ? 11.685 25.785 17.725 1.00 5.94 103 LEU E C 1
ATOM 753 O O . LEU A 1 103 ? 10.548 25.663 17.275 1.00 6.99 103 LEU E O 1
ATOM 758 N N . VAL A 1 104 ? 12.689 26.349 17.069 1.00 5.94 104 VAL E N 1
ATOM 759 C CA . VAL A 1 104 ? 12.486 26.822 15.705 1.00 6.38 104 VAL E CA 1
ATOM 760 C C . VAL A 1 104 ? 12.102 25.648 14.807 1.00 6.61 104 VAL E C 1
ATOM 761 O O . VAL A 1 104 ? 12.638 24.550 14.929 1.00 7.92 104 VAL E O 1
ATOM 765 N N . LYS A 1 105 ? 11.147 25.921 13.918 1.00 6.07 105 LYS E N 1
ATOM 766 C CA . LYS A 1 105 ? 10.675 24.920 12.966 1.00 6.97 105 LYS E CA 1
ATOM 767 C C . LYS A 1 105 ? 11.556 24.861 11.724 1.00 6.33 105 LYS E C 1
ATOM 768 O O . LYS A 1 105 ? 11.859 25.886 11.119 1.00 8.08 105 LYS E O 1
ATOM 774 N N . LEU A 1 106 ? 11.939 23.648 11.334 1.00 6.66 106 LEU E N 1
ATOM 775 C CA . LEU A 1 106 ? 12.546 23.397 10.036 1.00 7.35 106 LEU E CA 1
ATOM 776 C C . LEU A 1 106 ? 11.434 23.217 9.009 1.00 8.12 106 LEU E C 1
ATOM 777 O O . LEU A 1 106 ? 10.673 22.262 9.080 1.00 14.60 106 LEU E O 1
ATOM 782 N N . GLU A 1 107 ? 11.358 24.153 8.077 1.00 5.53 107 GLU E N 1
ATOM 783 C CA . GLU A 1 107 ? 10.316 24.157 7.068 1.00 6.00 107 GLU E CA 1
ATOM 784 C C . GLU A 1 107 ? 10.705 23.360 5.834 1.00 6.30 107 GLU E C 1
ATOM 785 O O . GLU A 1 107 ? 9.840 22.707 5.243 1.00 10.09 107 GLU E O 1
ATOM 791 N N . PHE A 1 108 ? 11.971 23.394 5.418 1.00 5.47 108 PHE E N 1
ATOM 792 C CA . PHE A 1 108 ? 12.469 22.658 4.276 1.00 5.72 108 PHE E CA 1
ATOM 793 C C . PHE A 1 108 ? 13.936 22.289 4.516 1.00 4.81 108 PHE E C 1
ATOM 794 O O . PHE A 1 108 ? 14.608 23.008 5.251 1.00 5.72 108 PHE E O 1
ATOM 802 N N . SER A 1 109 ? 14.428 21.271 3.827 1.00 5.08 109 SER E N 1
ATOM 803 C CA . SER A 1 109 ? 15.863 21.039 3.761 1.00 5.42 109 SER E CA 1
ATOM 804 C C . SER A 1 109 ? 16.188 20.430 2.399 1.00 4.98 109 SER E C 1
ATOM 805 O O . SER A 1 109 ? 15.347 19.778 1.778 1.00 6.14 109 SER E O 1
ATOM 808 N N . PHE A 1 110 ? 17.426 20.647 1.981 1.00 4.49 110 PHE E N 1
ATOM 809 C CA . PHE A 1 110 ? 17.902 20.122 0.713 1.00 4.61 110 PHE E CA 1
ATOM 810 C C . PHE A 1 110 ? 19.412 20.344 0.642 1.00 4.80 110 PHE E C 1
ATOM 811 O O . PHE A 1 110 ? 19.995 20.974 1.522 1.00 5.72 110 PHE E O 1
ATOM 819 N N . LYS A 1 111 ? 20.014 19.818 -0.411 1.00 5.22 111 LYS E N 1
ATOM 820 C CA . LYS A 1 111 ? 21.440 19.983 -0.636 1.00 5.35 111 LYS E CA 1
ATOM 821 C C . LYS A 1 111 ? 21.654 20.163 -2.133 1.00 5.68 111 LYS E C 1
ATOM 822 O O . LYS A 1 111 ? 20.804 19.778 -2.935 1.00 6.94 111 LYS E O 1
ATOM 828 N N . ASP A 1 112 ? 22.812 20.686 -2.475 1.00 5.81 112 ASP E N 1
ATOM 829 C CA . ASP A 1 112 ? 23.217 20.739 -3.876 1.00 6.24 112 ASP E CA 1
ATOM 830 C C . ASP A 1 112 ? 24.664 20.295 -3.972 1.00 5.43 112 ASP E C 1
ATOM 831 O O . ASP A 1 112 ? 25.203 19.724 -3.021 1.00 6.67 112 ASP E O 1
ATOM 836 N N . ASN A 1 113 ? 25.339 20.536 -5.081 1.00 5.94 113 ASN E N 1
ATOM 837 C CA . ASN A 1 113 ? 26.719 20.071 -5.186 1.00 6.77 113 ASN E CA 1
ATOM 838 C C . ASN A 1 113 ? 27.637 20.582 -4.104 1.00 6.04 113 ASN E C 1
ATOM 839 O O . ASN A 1 113 ? 28.546 19.828 -3.741 1.00 6.97 113 ASN E O 1
ATOM 844 N N . SER A 1 114 ? 27.398 21.810 -3.666 1.00 6.07 114 SER E N 1
ATOM 845 C CA . SER A 1 114 ? 28.349 22.459 -2.775 1.00 5.99 114 SER E CA 1
ATOM 846 C C . SER A 1 114 ? 27.877 22.577 -1.334 1.00 5.63 114 SER E C 1
ATOM 847 O O . SER A 1 114 ? 28.729 22.573 -0.437 1.00 6.41 114 SER E O 1
ATOM 850 N N . ASN A 1 115 ? 26.589 22.767 -1.110 1.00 5.03 115 ASN E N 1
ATOM 851 C CA . ASN A 1 115 ? 26.077 23.190 0.179 1.00 4.61 115 ASN E CA 1
ATOM 852 C C . ASN A 1 115 ? 24.955 22.288 0.686 1.00 4.59 115 ASN E C 1
ATOM 853 O O . ASN A 1 115 ? 24.299 21.581 -0.067 1.00 5.90 115 ASN E O 1
ATOM 858 N N . LEU A 1 116 ? 24.728 22.405 1.987 1.00 4.28 116 LEU E N 1
ATOM 859 C CA . LEU A 1 116 ? 23.576 21.906 2.700 1.00 5.09 116 LEU E CA 1
ATOM 860 C C . LEU A 1 116 ? 22.716 23.099 3.127 1.00 4.60 116 LEU E C 1
ATOM 861 O O . LEU A 1 116 ? 23.264 24.138 3.492 1.00 6.74 116 LEU E O 1
ATOM 866 N N . TYR A 1 117 ? 21.404 22.899 3.058 1.00 4.50 117 TYR E N 1
ATOM 867 C CA . TYR A 1 117 ? 20.467 23.963 3.342 1.00 4.63 117 TYR E CA 1
ATOM 868 C C . TYR A 1 117 ? 19.404 23.489 4.330 1.00 5.02 117 TYR E C 1
ATOM 869 O O . TYR A 1 117 ? 18.742 22.475 4.131 1.00 5.99 117 TYR E O 1
ATOM 878 N N . MET A 1 118 ? 19.211 24.280 5.369 1.00 5.03 118 MET E N 1
ATOM 879 C CA . MET A 1 118 ? 18.147 24.098 6.349 1.00 4.85 118 MET E CA 1
ATOM 880 C C . MET A 1 118 ? 17.334 25.384 6.391 1.00 4.98 118 MET E C 1
ATOM 881 O O . MET A 1 118 ? 17.827 26.414 6.847 1.00 6.26 118 MET E O 1
ATOM 886 N N . VAL A 1 119 ? 16.122 25.335 5.868 1.00 4.70 119 VAL E N 1
ATOM 887 C CA . VAL A 1 119 ? 15.249 26.501 5.780 1.00 4.77 119 VAL E CA 1
ATOM 888 C C . VAL A 1 119 ? 14.258 26.472 6.944 1.00 4.65 119 VAL E C 1
ATOM 889 O O . VAL A 1 119 ? 13.412 25.587 7.022 1.00 5.48 119 VAL E O 1
ATOM 893 N N . MET A 1 120 ? 14.440 27.423 7.851 1.00 5.28 120 MET E N 1
ATOM 894 C CA . MET A 1 120 ? 13.667 27.547 9.069 1.00 5.56 120 MET E CA 1
ATOM 895 C C . MET A 1 120 ? 12.607 28.635 8.939 1.00 5.51 120 MET E C 1
ATOM 896 O O . MET A 1 120 ? 12.718 29.550 8.138 1.00 5.47 120 MET E O 1
ATOM 901 N N . GLU A 1 121 ? 11.636 28.593 9.854 1.00 6.20 121 GLU E N 1
ATOM 902 C CA . GLU A 1 121 ? 10.822 29.779 10.077 1.00 6.70 121 GLU E CA 1
ATOM 903 C C . GLU A 1 121 ? 11.732 30.960 10.393 1.00 5.96 121 GLU E C 1
ATOM 904 O O . GLU A 1 121 ? 12.701 30.815 11.137 1.00 6.69 121 GLU E O 1
ATOM 910 N N . TYR A 1 122 ? 11.429 32.107 9.811 1.00 5.78 122 TYR E N 1
ATOM 911 C CA . TYR A 1 122 ? 12.124 33.348 10.121 1.00 6.32 122 TYR E CA 1
ATOM 912 C C . TYR A 1 122 ? 11.598 33.921 11.433 1.00 6.44 122 TYR E C 1
ATOM 913 O O . TYR A 1 122 ? 10.427 34.291 11.541 1.00 8.45 122 TYR E O 1
ATOM 922 N N . VAL A 1 123 ? 12.469 33.990 12.432 1.00 6.05 123 VAL E N 1
ATOM 923 C CA . VAL A 1 123 ? 12.111 34.532 13.735 1.00 6.76 123 VAL E CA 1
ATOM 924 C C . VAL A 1 123 ? 12.649 35.949 13.839 1.00 7.42 123 VAL E C 1
ATOM 925 O O . VAL A 1 123 ? 13.852 36.181 13.953 1.00 8.51 123 VAL E O 1
ATOM 929 N N . ALA A 1 124 ? 11.763 36.925 13.707 1.00 7.72 124 ALA E N 1
ATOM 930 C CA . ALA A 1 124 ? 12.148 38.255 13.304 1.00 6.83 124 ALA E CA 1
ATOM 931 C C . ALA A 1 124 ? 12.598 39.154 14.438 1.00 7.01 124 ALA E C 1
ATOM 932 O O . ALA A 1 124 ? 13.064 40.261 14.173 1.00 8.44 124 ALA E O 1
ATOM 934 N N . GLY A 1 125 ? 12.459 38.730 15.685 1.00 6.23 125 GLY E N 1
ATOM 935 C CA . GLY A 1 125 ? 12.746 39.601 16.807 1.00 6.30 125 GLY E CA 1
ATOM 936 C C . GLY A 1 125 ? 14.211 39.738 17.148 1.00 7.18 125 GLY E C 1
ATOM 937 O O . GLY A 1 125 ? 14.538 40.523 18.031 1.00 8.57 125 GLY E O 1
ATOM 938 N N . GLY A 1 126 ? 15.077 38.995 16.470 1.00 6.71 126 GLY E N 1
ATOM 939 C CA . GLY A 1 126 ? 16.508 39.062 16.675 1.00 7.31 126 GLY E CA 1
ATOM 940 C C . GLY A 1 126 ? 17.012 38.056 17.686 1.00 6.25 126 GLY E C 1
ATOM 941 O O . GLY A 1 126 ? 16.230 37.373 18.357 1.00 8.47 126 GLY E O 1
ATOM 942 N N . GLU A 1 127 ? 18.332 37.997 17.828 1.00 6.61 127 GLU E N 1
ATOM 943 C CA . GLU A 1 127 ? 18.973 37.199 18.869 1.00 7.00 127 GLU E CA 1
ATOM 944 C C . GLU A 1 127 ? 18.720 37.829 20.235 1.00 6.56 127 GLU E C 1
ATOM 945 O O . GLU A 1 127 ? 18.830 39.051 20.370 1.00 7.57 127 GLU E O 1
ATOM 951 N N . MET A 1 128 ? 18.511 36.993 21.236 1.00 6.42 128 MET E N 1
ATOM 952 C CA . MET A 1 128 ? 18.501 37.509 22.599 1.00 6.41 128 MET E CA 1
ATOM 953 C C . MET A 1 128 ? 19.789 38.282 22.876 1.00 6.40 128 MET E C 1
ATOM 954 O O . MET A 1 128 ? 19.756 39.301 23.546 1.00 7.12 128 MET E O 1
ATOM 959 N N . PHE A 1 129 ? 20.897 37.770 22.337 1.00 6.58 129 PHE E N 1
ATOM 960 C CA . PHE A 1 129 ? 22.196 38.390 22.541 1.00 6.19 129 PHE E CA 1
ATOM 961 C C . PHE A 1 129 ? 22.176 39.895 22.298 1.00 6.61 129 PHE E C 1
ATOM 962 O O . PHE A 1 129 ? 22.792 40.632 23.075 1.00 7.68 129 PHE E O 1
ATOM 970 N N . SER A 1 130 ? 21.641 40.322 21.162 1.00 6.44 130 SER E N 1
ATOM 971 C CA . SER A 1 130 ? 21.744 41.733 20.813 1.00 7.06 130 SER E CA 1
ATOM 972 C C . SER A 1 130 ? 20.977 42.589 21.808 1.00 6.75 130 SER E C 1
ATOM 973 O O . SER A 1 130 ? 21.474 43.639 22.231 1.00 8.60 130 SER E O 1
ATOM 978 N N . HIS A 1 131 ? 19.783 42.141 22.169 1.00 6.66 131 HIS E N 1
ATOM 979 C CA . HIS A 1 131 ? 18.968 42.874 23.137 1.00 6.76 131 HIS E CA 1
ATOM 980 C C . HIS A 1 131 ? 19.673 42.933 24.486 1.00 6.49 131 HIS E C 1
ATOM 981 O O . HIS A 1 131 ? 19.666 43.961 25.166 1.00 7.85 131 HIS E O 1
ATOM 988 N N . LEU A 1 132 ? 20.251 41.794 24.868 1.00 6.54 132 LEU E N 1
ATOM 989 C CA . LEU A 1 132 ? 20.914 41.682 26.161 1.00 6.90 132 LEU E CA 1
ATOM 990 C C . LEU A 1 132 ? 22.110 42.615 26.270 1.00 6.78 132 LEU E C 1
ATOM 991 O O . LEU A 1 132 ? 22.284 43.352 27.251 1.00 7.72 132 LEU E O 1
ATOM 996 N N . ARG A 1 133 ? 22.962 42.604 25.244 1.00 6.39 133 ARG E N 1
ATOM 997 C CA . ARG A 1 133 ? 24.126 43.476 25.269 1.00 6.93 133 ARG E CA 1
ATOM 998 C C . ARG A 1 133 ? 23.743 44.949 25.225 1.00 7.26 133 ARG E C 1
ATOM 999 O O . ARG A 1 133 ? 24.340 45.747 25.951 1.00 9.77 133 ARG E O 1
ATOM 1007 N N . ARG A 1 134 ? 22.721 45.308 24.464 1.00 7.68 134 ARG E N 1
ATOM 1008 C CA . ARG A 1 134 ? 22.310 46.707 24.333 1.00 8.56 134 ARG E CA 1
ATOM 1009 C C . ARG A 1 134 ? 21.722 47.240 25.630 1.00 8.12 134 ARG E C 1
ATOM 1010 O O . ARG A 1 134 ? 22.093 48.305 26.117 1.00 10.96 134 ARG E O 1
ATOM 1018 N N . ILE A 1 135 ? 20.773 46.505 26.204 1.00 9.61 135 ILE E N 1
ATOM 1019 C CA . ILE A 1 135 ? 20.115 46.985 27.418 1.00 10.69 135 ILE E CA 1
ATOM 1020 C C . ILE A 1 135 ? 21.022 46.792 28.625 1.00 9.93 135 ILE E C 1
ATOM 1021 O O . ILE A 1 135 ? 20.866 47.511 29.618 1.00 14.37 135 ILE E O 1
ATOM 1026 N N . GLY A 1 136 ? 21.981 45.874 28.551 1.00 9.58 136 GLY E N 1
ATOM 1027 C CA . GLY A 1 136 ? 22.928 45.609 29.618 1.00 8.56 136 GLY E CA 1
ATOM 1028 C C . GLY A 1 136 ? 22.628 44.320 30.352 1.00 8.23 136 GLY E C 1
ATOM 1029 O O . GLY A 1 136 ? 23.400 43.372 30.337 1.00 9.73 136 GLY E O 1
ATOM 1030 N N . ARG A 1 137 ? 21.459 44.270 30.978 1.00 9.18 137 ARG E N 1
ATOM 1031 C CA . ARG A 1 137 ? 20.991 43.083 31.672 1.00 8.35 137 ARG E CA 1
ATOM 1032 C C . ARG A 1 137 ? 19.466 43.106 31.729 1.00 7.60 137 ARG E C 1
ATOM 1033 O O . ARG A 1 137 ? 18.860 44.164 31.575 1.00 10.01 137 ARG E O 1
ATOM 1041 N N . PHE A 1 138 ? 18.908 41.930 31.958 1.00 6.42 138 PHE E N 1
ATOM 1042 C CA . PHE A 1 138 ? 17.469 41.785 32.121 1.00 6.39 138 PHE E CA 1
ATOM 1043 C C . PHE A 1 138 ? 17.082 41.761 33.595 1.00 7.20 138 PHE E C 1
ATOM 1044 O O . PHE A 1 138 ? 17.831 41.256 34.433 1.00 8.81 138 PHE E O 1
ATOM 1052 N N . SER A 1 139 ? 15.906 42.289 33.913 1.00 7.51 139 SER E N 1
ATOM 1053 C CA . SER A 1 139 ? 15.376 42.144 35.265 1.00 6.63 139 SER E CA 1
ATOM 1054 C C . SER A 1 139 ? 15.182 40.673 35.610 1.00 6.45 139 SER E C 1
ATOM 1055 O O . SER A 1 139 ? 15.093 39.823 34.730 1.00 7.15 139 SER E O 1
ATOM 1058 N N . GLU A 1 140 ? 15.064 40.357 36.902 1.00 7.16 140 GLU E N 1
ATOM 1059 C CA . GLU A 1 140 ? 14.808 38.960 37.239 1.00 7.13 140 GLU E CA 1
ATOM 1060 C C . GLU A 1 140 ? 13.506 38.455 36.667 1.00 7.00 140 GLU E C 1
ATOM 1061 O O . GLU A 1 140 ? 13.513 37.323 36.160 1.00 7.61 140 GLU E O 1
ATOM 1067 N N . PRO A 1 141 ? 12.390 39.168 36.705 1.00 7.20 141 PRO E N 1
ATOM 1068 C CA . PRO A 1 141 ? 11.178 38.641 36.060 1.00 7.69 141 PRO E CA 1
ATOM 1069 C C . PRO A 1 141 ? 11.371 38.367 34.576 1.00 7.02 141 PRO E C 1
ATOM 1070 O O . PRO A 1 141 ? 10.862 37.381 34.031 1.00 8.52 141 PRO E O 1
ATOM 1074 N N . HIS A 1 142 ? 12.094 39.239 33.886 1.00 7.09 142 HIS E N 1
ATOM 1075 C CA . HIS A 1 142 ? 12.334 39.080 32.450 1.00 7.08 142 HIS E CA 1
ATOM 1076 C C . HIS A 1 142 ? 13.210 37.865 32.172 1.00 7.10 142 HIS E C 1
ATOM 1077 O O . HIS A 1 142 ? 12.916 37.024 31.317 1.00 7.52 142 HIS E O 1
ATOM 1090 N N . ALA A 1 143 ? 14.319 37.757 32.907 1.00 6.36 143 ALA E N 1
ATOM 1091 C CA . ALA A 1 143 ? 15.193 36.602 32.821 1.00 6.61 143 ALA E CA 1
ATOM 1092 C C . ALA A 1 143 ? 14.438 35.307 33.133 1.00 6.92 143 ALA E C 1
ATOM 1093 O O . ALA A 1 143 ? 14.617 34.290 32.469 1.00 7.57 143 ALA E O 1
ATOM 1095 N N . ARG A 1 144 ? 13.597 35.331 34.155 1.00 6.68 144 ARG E N 1
ATOM 1096 C CA . ARG A 1 144 ? 12.807 34.176 34.556 1.00 6.91 144 ARG E CA 1
ATOM 1097 C C . ARG A 1 144 ? 11.828 33.729 33.481 1.00 7.67 144 ARG E C 1
ATOM 1098 O O . ARG A 1 144 ? 11.632 32.536 33.231 1.00 7.89 144 ARG E O 1
ATOM 1106 N N . PHE A 1 145 ? 11.177 34.673 32.821 1.00 6.77 145 PHE E N 1
ATOM 1107 C CA . PHE A 1 145 ? 10.271 34.373 31.716 1.00 7.02 145 PHE E CA 1
ATOM 1108 C C . PHE A 1 145 ? 11.000 33.594 30.627 1.00 6.97 145 PHE E C 1
ATOM 1109 O O . PHE A 1 145 ? 10.502 32.564 30.169 1.00 7.46 145 PHE E O 1
ATOM 1117 N N . TYR A 1 146 ? 12.175 34.067 30.213 1.00 6.44 146 TYR E N 1
ATOM 1118 C CA . TYR A 1 146 ? 12.947 33.322 29.214 1.00 6.25 146 TYR E CA 1
ATOM 1119 C C . TYR A 1 146 ? 13.434 31.982 29.761 1.00 5.89 146 TYR E C 1
ATOM 1120 O O . TYR A 1 146 ? 13.393 30.954 29.075 1.00 6.47 146 TYR E O 1
ATOM 1129 N N . ALA A 1 147 ? 13.933 31.983 30.992 1.00 6.04 147 ALA E N 1
ATOM 1130 C CA . ALA A 1 147 ? 14.472 30.761 31.567 1.00 6.25 147 ALA E CA 1
ATOM 1131 C C . ALA A 1 147 ? 13.426 29.653 31.653 1.00 5.87 147 ALA E C 1
ATOM 1132 O O . ALA A 1 147 ? 13.760 28.496 31.405 1.00 6.34 147 ALA E O 1
ATOM 1134 N N . ALA A 1 148 ? 12.184 29.992 31.994 1.00 6.57 148 ALA E N 1
ATOM 1135 C CA . ALA A 1 148 ? 11.135 28.995 32.101 1.00 6.34 148 ALA E CA 1
ATOM 1136 C C . ALA A 1 148 ? 10.935 28.261 30.781 1.00 5.47 148 ALA E C 1
ATOM 1137 O O . ALA A 1 148 ? 10.676 27.060 30.748 1.00 6.67 148 ALA E O 1
ATOM 1139 N N . GLN A 1 149 ? 11.009 29.012 29.689 1.00 6.64 149 GLN E N 1
ATOM 1140 C CA . GLN A 1 149 ? 10.856 28.402 28.369 1.00 5.84 149 GLN E CA 1
ATOM 1141 C C . GLN A 1 149 ? 11.985 27.431 28.081 1.00 5.45 149 GLN E C 1
ATOM 1142 O O . GLN A 1 149 ? 11.753 26.363 27.509 1.00 6.52 149 GLN E O 1
ATOM 1148 N N . ILE A 1 150 ? 13.206 27.767 28.482 1.00 5.53 150 ILE E N 1
ATOM 1149 C CA . ILE A 1 150 ? 14.310 26.830 28.299 1.00 5.50 150 ILE E CA 1
ATOM 1150 C C . ILE A 1 150 ? 14.144 25.605 29.185 1.00 5.94 150 ILE E C 1
ATOM 1151 O O . ILE A 1 150 ? 14.424 24.501 28.731 1.00 6.40 150 ILE E O 1
ATOM 1156 N N . VAL A 1 151 ? 13.707 25.784 30.429 1.00 5.88 151 VAL E N 1
ATOM 1157 C CA . VAL A 1 151 ? 13.471 24.632 31.285 1.00 5.49 151 VAL E CA 1
ATOM 1158 C C . VAL A 1 151 ? 12.505 23.653 30.630 1.00 5.77 151 VAL E C 1
ATOM 1159 O O . VAL A 1 151 ? 12.767 22.451 30.601 1.00 6.75 151 VAL E O 1
ATOM 1163 N N . LEU A 1 152 ? 11.372 24.153 30.136 1.00 5.57 152 LEU E N 1
ATOM 1164 C CA . LEU A 1 152 ? 10.394 23.297 29.489 1.00 5.94 152 LEU E CA 1
ATOM 1165 C C . LEU A 1 152 ? 10.960 22.650 28.229 1.00 5.43 152 LEU E C 1
ATOM 1166 O O . LEU A 1 152 ? 10.697 21.479 27.943 1.00 6.60 152 LEU E O 1
ATOM 1171 N N . THR A 1 153 ? 11.751 23.422 27.482 1.00 5.65 153 THR E N 1
ATOM 1172 C CA . THR A 1 153 ? 12.332 22.893 26.251 1.00 5.98 153 THR E CA 1
ATOM 1173 C C . THR A 1 153 ? 13.318 21.772 26.523 1.00 5.81 153 THR E C 1
ATOM 1174 O O . THR A 1 153 ? 13.356 20.766 25.803 1.00 6.64 153 THR E O 1
ATOM 1178 N N . PHE A 1 154 ? 14.136 21.914 27.571 1.00 5.63 154 PHE E N 1
ATOM 1179 C CA . PHE A 1 154 ? 15.045 20.850 27.958 1.00 6.04 154 PHE E CA 1
ATOM 1180 C C . PHE A 1 154 ? 14.303 19.648 28.517 1.00 6.33 154 PHE E C 1
ATOM 1181 O O . PHE A 1 154 ? 14.681 18.511 28.238 1.00 6.39 154 PHE E O 1
ATOM 1189 N N . GLU A 1 155 ? 13.223 19.875 29.263 1.00 6.10 155 GLU E N 1
ATOM 1190 C CA . GLU A 1 155 ? 12.419 18.730 29.681 1.00 7.28 155 GLU E CA 1
ATOM 1191 C C . GLU A 1 155 ? 11.954 17.943 28.457 1.00 6.58 155 GLU E C 1
ATOM 1192 O O . GLU A 1 155 ? 12.075 16.713 28.406 1.00 7.68 155 GLU E O 1
ATOM 1198 N N . TYR A 1 156 ? 11.450 18.653 27.447 1.00 6.11 156 TYR E N 1
ATOM 1199 C CA . TYR A 1 156 ? 11.046 18.015 26.198 1.00 6.26 156 TYR E CA 1
ATOM 1200 C C . TYR A 1 156 ? 12.209 17.296 25.533 1.00 5.91 156 TYR E C 1
ATOM 1201 O O . TYR A 1 156 ? 12.140 16.105 25.216 1.00 7.04 156 TYR E O 1
ATOM 1210 N N . LEU A 1 157 ? 13.292 18.006 25.237 1.00 5.32 157 LEU E N 1
ATOM 1211 C CA . LEU A 1 157 ? 14.402 17.414 24.500 1.00 5.95 157 LEU E CA 1
ATOM 1212 C C . LEU A 1 157 ? 15.020 16.224 25.235 1.00 5.66 157 LEU E C 1
ATOM 1213 O O . LEU A 1 157 ? 15.283 15.174 24.643 1.00 5.86 157 LEU E O 1
ATOM 1218 N N . HIS A 1 158 ? 15.262 16.386 26.536 1.00 6.01 158 HIS E N 1
ATOM 1219 C CA . HIS A 1 158 ? 15.898 15.301 27.291 1.00 6.18 158 HIS E CA 1
ATOM 1220 C C . HIS A 1 158 ? 15.000 14.070 27.344 1.00 6.32 158 HIS E C 1
ATOM 1221 O O . HIS A 1 158 ? 15.499 12.944 27.374 1.00 7.56 158 HIS E O 1
ATOM 1228 N N . SER A 1 159 ? 13.686 14.258 27.316 1.00 6.58 159 SER E N 1
ATOM 1229 C CA . SER A 1 159 ? 12.776 13.111 27.323 1.00 7.43 159 SER E CA 1
ATOM 1230 C C . SER A 1 159 ? 12.904 12.261 26.059 1.00 6.98 159 SER E C 1
ATOM 1231 O O . SER A 1 159 ? 12.504 11.088 26.055 1.00 9.50 159 SER E O 1
ATOM 1234 N N . LEU A 1 160 ? 13.428 12.848 24.996 1.00 6.41 160 LEU E N 1
ATOM 1235 C CA . LEU A 1 160 ? 13.649 12.212 23.710 1.00 5.94 160 LEU E CA 1
ATOM 1236 C C . LEU A 1 160 ? 15.071 11.662 23.595 1.00 6.59 160 LEU E C 1
ATOM 1237 O O . LEU A 1 160 ? 15.495 11.236 22.515 1.00 7.58 160 LEU E O 1
ATOM 1242 N N . ASP A 1 161 ? 15.812 11.672 24.694 1.00 6.48 161 ASP E N 1
ATOM 1243 C CA . ASP A 1 161 ? 17.198 11.266 24.777 1.00 6.63 161 ASP E CA 1
ATOM 1244 C C . ASP A 1 161 ? 18.136 12.197 24.016 1.00 6.05 161 ASP E C 1
ATOM 1245 O O . ASP A 1 161 ? 19.221 11.806 23.599 1.00 8.03 161 ASP E O 1
ATOM 1250 N N . LEU A 1 162 ? 17.715 13.445 23.856 1.00 5.97 162 LEU E N 1
ATOM 1251 C CA . LEU A 1 162 ? 18.523 14.454 23.191 1.00 7.05 162 LEU E CA 1
ATOM 1252 C C . LEU A 1 162 ? 19.282 15.301 24.205 1.00 7.64 162 LEU E C 1
ATOM 1253 O O . LEU A 1 162 ? 18.750 15.634 25.263 1.00 13.51 162 LEU E O 1
ATOM 1258 N N . ILE A 1 163 ? 20.505 15.645 23.855 1.00 6.67 163 ILE E N 1
ATOM 1259 C CA . ILE A 1 163 ? 21.262 16.681 24.531 1.00 6.42 163 ILE E CA 1
ATOM 1260 C C . ILE A 1 163 ? 21.480 17.817 23.544 1.00 5.85 163 ILE E C 1
ATOM 1261 O O . ILE A 1 163 ? 21.725 17.585 22.364 1.00 7.79 163 ILE E O 1
ATOM 1270 N N . TYR A 1 164 ? 21.362 19.054 24.013 1.00 5.64 164 TYR E N 1
ATOM 1271 C CA . TYR A 1 164 ? 21.371 20.209 23.119 1.00 5.35 164 TYR E CA 1
ATOM 1272 C C . TYR A 1 164 ? 22.760 20.785 22.899 1.00 4.99 164 TYR E C 1
ATOM 1273 O O . TYR A 1 164 ? 23.178 20.972 21.747 1.00 6.12 164 TYR E O 1
ATOM 1282 N N . ARG A 1 165 ? 23.480 21.105 23.966 1.00 5.73 165 ARG E N 1
ATOM 1283 C CA . ARG A 1 165 ? 24.903 21.374 23.952 1.00 5.91 165 ARG E CA 1
ATOM 1284 C C . ARG A 1 165 ? 25.334 22.689 23.345 1.00 6.42 165 ARG E C 1
ATOM 1285 O O . ARG A 1 165 ? 26.535 22.895 23.158 1.00 7.48 165 ARG E O 1
ATOM 1293 N N . ASP A 1 166 ? 24.466 23.650 23.073 1.00 5.86 166 ASP E N 1
ATOM 1294 C CA . ASP A 1 166 ? 25.007 24.962 22.706 1.00 6.78 166 ASP E CA 1
ATOM 1295 C C . ASP A 1 166 ? 24.077 26.079 23.150 1.00 5.93 166 ASP E C 1
ATOM 1296 O O . ASP A 1 166 ? 23.799 27.019 22.403 1.00 6.99 166 ASP E O 1
ATOM 1301 N N . LEU A 1 167 ? 23.654 26.043 24.411 1.00 5.74 167 LEU E N 1
ATOM 1302 C CA . LEU A 1 167 ? 22.795 27.099 24.931 1.00 4.87 167 LEU E CA 1
ATOM 1303 C C . LEU A 1 167 ? 23.589 28.393 25.130 1.00 5.75 167 LEU E C 1
ATOM 1304 O O . LEU A 1 167 ? 24.567 28.410 25.879 1.00 6.23 167 LEU E O 1
ATOM 1309 N N . LYS A 1 168 ? 23.132 29.464 24.489 1.00 5.88 168 LYS E N 1
ATOM 1310 C CA . LYS A 1 168 ? 23.714 30.800 24.634 1.00 5.82 168 LYS E CA 1
ATOM 1311 C C . LYS A 1 168 ? 22.778 31.812 23.990 1.00 6.49 168 LYS E C 1
ATOM 1312 O O . LYS A 1 168 ? 22.012 31.420 23.097 1.00 7.32 168 LYS E O 1
ATOM 1318 N N . PRO A 1 169 ? 22.856 33.079 24.379 1.00 5.78 169 PRO E N 1
ATOM 1319 C CA . PRO A 1 169 ? 21.971 34.081 23.791 1.00 6.41 169 PRO E CA 1
ATOM 1320 C C . PRO A 1 169 ? 22.085 34.221 22.283 1.00 6.88 169 PRO E C 1
ATOM 1321 O O . PRO A 1 169 ? 21.105 34.601 21.642 1.00 7.87 169 PRO E O 1
ATOM 1325 N N . GLU A 1 170 ? 23.219 33.900 21.677 1.00 6.72 170 GLU E N 1
ATOM 1326 C CA . GLU A 1 170 ? 23.400 33.941 20.236 1.00 6.84 170 GLU E CA 1
ATOM 1327 C C . GLU A 1 170 ? 22.537 32.926 19.491 1.00 6.26 170 GLU E C 1
ATOM 1328 O O . GLU A 1 170 ? 22.243 33.114 18.308 1.00 8.19 170 GLU E O 1
ATOM 1334 N N . ASN A 1 171 ? 22.175 31.844 20.152 1.00 6.78 171 ASN E N 1
ATOM 1335 C CA . ASN A 1 171 ? 21.377 30.779 19.592 1.00 6.55 171 ASN E CA 1
ATOM 1336 C C . ASN A 1 171 ? 19.937 30.798 20.089 1.00 6.42 171 ASN E C 1
ATOM 1337 O O . ASN A 1 171 ? 19.243 29.790 19.953 1.00 7.94 171 ASN E O 1
ATOM 1342 N N . LEU A 1 172 ? 19.506 31.903 20.658 1.00 6.65 172 LEU E N 1
ATOM 1343 C CA . LEU A 1 172 ? 18.127 32.077 21.093 1.00 6.63 172 LEU E CA 1
ATOM 1344 C C . LEU A 1 172 ? 17.540 33.294 20.380 1.00 6.56 172 LEU E C 1
ATOM 1345 O O . LEU A 1 172 ? 18.141 34.369 20.373 1.00 9.97 172 LEU E O 1
ATOM 1350 N N . LEU A 1 173 ? 16.373 33.110 19.805 1.00 5.59 173 LEU E N 1
ATOM 1351 C CA . LEU A 1 173 ? 15.696 34.133 19.034 1.00 6.56 173 LEU E CA 1
ATOM 1352 C C . LEU A 1 173 ? 14.407 34.576 19.700 1.00 6.10 173 LEU E C 1
ATOM 1353 O O . LEU A 1 173 ? 13.756 33.774 20.357 1.00 8.89 173 LEU E O 1
ATOM 1358 N N . ILE A 1 174 ? 14.082 35.859 19.587 1.00 5.92 174 ILE E N 1
ATOM 1359 C CA . ILE A 1 174 ? 12.828 36.370 20.131 1.00 6.63 174 ILE E CA 1
ATOM 1360 C C . ILE A 1 174 ? 11.808 36.471 19.004 1.00 6.97 174 ILE E C 1
ATOM 1361 O O . ILE A 1 174 ? 12.129 37.032 17.951 1.00 8.63 174 ILE E O 1
ATOM 1366 N N . ASP A 1 175 ? 10.658 35.840 19.217 1.00 7.46 175 ASP E N 1
ATOM 1367 C CA . ASP A 1 175 ? 9.626 35.818 18.193 1.00 7.63 175 ASP E CA 1
ATOM 1368 C C . ASP A 1 175 ? 8.672 36.997 18.310 1.00 9.08 175 ASP E C 1
ATOM 1369 O O . ASP A 1 175 ? 8.800 37.881 19.159 1.00 10.78 175 ASP E O 1
ATOM 1374 N N . GLN A 1 176 ? 7.703 37.053 17.396 1.00 11.91 176 GLN E N 1
ATOM 1375 C CA . GLN A 1 176 ? 6.824 38.206 17.287 1.00 14.39 176 GLN E CA 1
ATOM 1376 C C . GLN A 1 176 ? 5.894 38.334 18.486 1.00 14.78 176 GLN E C 1
ATOM 1377 O O . GLN A 1 176 ? 5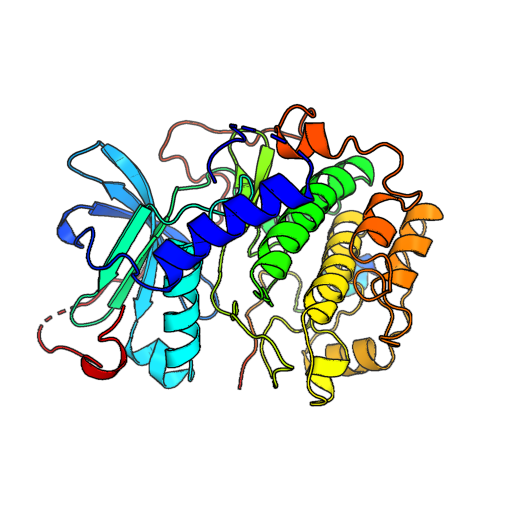.262 39.370 18.676 1.00 20.63 176 GLN E O 1
ATOM 1379 N N . GLN A 1 177 ? 5.796 37.311 19.328 1.00 13.74 177 GLN E N 1
ATOM 1380 C CA . GLN A 1 177 ? 5.007 37.443 20.549 1.00 13.89 177 GLN E CA 1
ATOM 1381 C C . GLN A 1 177 ? 5.917 37.700 21.749 1.00 10.77 177 GLN E C 1
ATOM 1382 O O . GLN A 1 177 ? 5.425 37.716 22.882 1.00 11.95 177 GLN E O 1
ATOM 1393 N N . GLY A 1 178 ? 7.221 37.825 21.523 1.00 8.10 178 GLY E N 1
ATOM 1394 C CA . GLY A 1 178 ? 8.181 38.053 22.588 1.00 8.06 178 GLY E CA 1
ATOM 1395 C C . GLY A 1 178 ? 8.617 36.799 23.317 1.00 7.67 178 GLY E C 1
ATOM 1396 O O . GLY A 1 178 ? 9.280 36.878 24.354 1.00 8.61 178 GLY E O 1
ATOM 1397 N N . TYR A 1 179 ? 8.276 35.633 22.795 1.00 7.57 179 TYR E N 1
ATOM 1398 C CA . TYR A 1 179 ? 8.709 34.361 23.359 1.00 7.06 179 TYR E CA 1
ATOM 1399 C C . TYR A 1 179 ? 9.995 33.911 22.670 1.00 7.65 179 TYR E C 1
ATOM 1400 O O . TYR A 1 179 ? 10.375 34.408 21.602 1.00 10.63 179 TYR E O 1
ATOM 1409 N N . ILE A 1 180 ? 10.677 32.949 23.266 1.00 6.95 180 ILE E N 1
ATOM 1410 C CA . ILE A 1 180 ? 11.923 32.397 22.768 1.00 7.87 180 ILE E CA 1
ATOM 1411 C C . ILE A 1 180 ? 11.688 31.293 21.749 1.00 6.66 180 ILE E C 1
ATOM 1412 O O . ILE A 1 180 ? 10.793 30.485 21.908 1.00 8.62 180 ILE E O 1
ATOM 1417 N N . GLN A 1 181 ? 12.590 31.274 20.781 1.00 6.89 181 GLN E N 1
ATOM 1418 C CA . GLN A 1 181 ? 12.823 30.131 19.946 1.00 8.20 181 GLN E CA 1
ATOM 1419 C C . GLN A 1 181 ? 14.289 29.729 19.916 1.00 6.88 181 GLN E C 1
ATOM 1420 O O . GLN A 1 181 ? 15.123 30.577 19.600 1.00 8.40 181 GLN E O 1
ATOM 1429 N N . VAL A 1 182 ? 14.518 28.476 20.255 1.00 6.05 182 VAL E N 1
ATOM 1430 C CA . VAL A 1 182 ? 15.866 27.930 20.228 1.00 5.33 182 VAL E CA 1
ATOM 1431 C C . VAL A 1 182 ? 16.213 27.555 18.794 1.00 5.64 182 VAL E C 1
ATOM 1432 O O . VAL A 1 182 ? 15.456 26.867 18.130 1.00 6.84 182 VAL E O 1
ATOM 1436 N N . THR A 1 183 ? 17.362 28.046 18.348 1.00 4.84 183 THR E N 1
ATOM 1437 C CA . THR A 1 183 ? 17.907 27.670 17.054 1.00 5.64 183 THR E CA 1
ATOM 1438 C C . THR A 1 183 ? 19.245 26.958 17.225 1.00 4.69 183 THR E C 1
ATOM 1439 O O . THR A 1 183 ? 19.708 26.778 18.364 1.00 7.38 183 THR E O 1
ATOM 1443 N N . ASP A 1 184 ? 19.861 26.526 16.130 1.00 5.30 184 ASP E N 1
ATOM 1444 C CA . ASP A 1 184 ? 21.193 25.953 16.113 1.00 5.15 184 ASP E CA 1
ATOM 1445 C C . ASP A 1 184 ? 21.264 24.640 16.880 1.00 4.98 184 ASP E C 1
ATOM 1446 O O . ASP A 1 184 ? 21.736 24.578 18.013 1.00 6.56 184 ASP E O 1
ATOM 1451 N N . PHE A 1 185 ? 20.841 23.586 16.201 1.00 6.11 185 PHE E N 1
ATOM 1452 C CA . PHE A 1 185 ? 20.947 22.220 16.705 1.00 5.28 185 PHE E CA 1
ATOM 1453 C C . PHE A 1 185 ? 22.255 21.559 16.303 1.00 5.06 185 PHE E C 1
ATOM 1454 O O . PHE A 1 185 ? 22.380 20.334 16.294 1.00 5.75 185 PHE E O 1
ATOM 1462 N N . GLY A 1 186 ? 23.269 22.356 15.981 1.00 5.56 186 GLY E N 1
ATOM 1463 C CA . GLY A 1 186 ? 24.516 21.847 15.438 1.00 5.58 186 GLY E CA 1
ATOM 1464 C C . GLY A 1 186 ? 25.226 20.847 16.317 1.00 6.35 186 GLY E C 1
ATOM 1465 O O . GLY A 1 186 ? 25.911 19.955 15.804 1.00 9.23 186 GLY E O 1
ATOM 1466 N N . PHE A 1 187 ? 25.096 20.974 17.639 1.00 5.61 187 PHE E N 1
ATOM 1467 C CA . PHE A 1 187 ? 25.712 20.029 18.561 1.00 5.46 187 PHE E CA 1
ATOM 1468 C C . PHE A 1 187 ? 24.694 19.126 19.235 1.00 5.72 187 PHE E C 1
ATOM 1469 O O . PHE A 1 187 ? 25.064 18.335 20.104 1.00 7.01 187 PHE E O 1
ATOM 1477 N N . ALA A 1 188 ? 23.440 19.147 18.801 1.00 5.57 188 ALA E N 1
ATOM 1478 C CA . ALA A 1 188 ? 22.444 18.283 19.400 1.00 5.11 188 ALA E CA 1
ATOM 1479 C C . ALA A 1 188 ? 22.757 16.830 19.019 1.00 4.94 188 ALA E C 1
ATOM 1480 O O . ALA A 1 188 ? 23.203 16.530 17.917 1.00 6.29 188 ALA E O 1
ATOM 1482 N N . LYS A 1 189 ? 22.470 15.922 19.950 1.00 6.06 189 LYS E N 1
ATOM 1483 C CA . LYS A 1 189 ? 22.792 14.519 19.738 1.00 6.56 189 LYS E CA 1
ATOM 1484 C C . LYS A 1 189 ? 21.807 13.652 20.502 1.00 5.99 189 LYS E C 1
ATOM 1485 O O . LYS A 1 189 ? 21.425 13.972 21.625 1.00 6.65 189 LYS E O 1
ATOM 1491 N N . ARG A 1 190 ? 21.437 12.531 19.879 1.00 5.41 190 ARG E N 1
ATOM 1492 C CA . ARG A 1 190 ? 20.579 11.569 20.557 1.00 5.67 190 ARG E CA 1
ATOM 1493 C C . ARG A 1 190 ? 21.435 10.468 21.161 1.00 6.14 190 ARG E C 1
ATOM 1494 O O . ARG A 1 190 ? 22.107 9.705 20.479 1.00 7.82 190 ARG E O 1
ATOM 1502 N N . VAL A 1 191 ? 21.459 10.425 22.481 1.00 7.36 191 VAL E N 1
ATOM 1503 C CA . VAL A 1 191 ? 22.400 9.556 23.169 1.00 8.74 191 VAL E CA 1
ATOM 1504 C C . VAL A 1 191 ? 21.765 9.046 24.455 1.00 11.68 191 VAL E C 1
ATOM 1505 O O . VAL A 1 191 ? 21.205 9.797 25.236 1.00 14.60 191 VAL E O 1
ATOM 1509 N N . LYS A 1 192 ? 21.856 7.727 24.626 1.00 11.93 192 LYS E N 1
ATOM 1510 C CA . LYS A 1 192 ? 21.329 7.059 25.799 1.00 14.97 192 LYS E CA 1
ATOM 1511 C C . LYS A 1 192 ? 22.378 6.836 26.872 1.00 16.48 192 LYS E C 1
ATOM 1512 O O . LYS A 1 192 ? 22.041 6.858 28.055 1.00 24.85 192 LYS E O 1
ATOM 1518 N N . GLY A 1 193 ? 23.642 6.696 26.491 1.00 15.59 193 GLY E N 1
ATOM 1519 C CA . GLY A 1 193 ? 24.691 6.685 27.493 1.00 18.50 193 GLY E CA 1
ATOM 1520 C C . GLY A 1 193 ? 25.404 8.018 27.572 1.00 19.02 193 GLY E C 1
ATOM 1521 O O . GLY A 1 193 ? 24.901 9.072 27.212 1.00 28.55 193 GLY E O 1
ATOM 1522 N N . ARG A 1 194 ? 26.631 7.993 28.069 1.00 18.29 194 ARG E N 1
ATOM 1523 C CA . ARG A 1 194 ? 27.419 9.212 28.133 1.00 15.98 194 ARG E CA 1
ATOM 1524 C C . ARG A 1 194 ? 28.058 9.457 26.771 1.00 10.85 194 ARG E C 1
ATOM 1525 O O . ARG A 1 194 ? 28.122 8.587 25.910 1.00 13.14 194 ARG E O 1
ATOM 1533 N N . THR A 1 195 ? 28.543 10.681 26.631 1.00 8.22 195 THR E N 1
ATOM 1534 C CA . THR A 1 195 ? 29.245 11.071 25.417 1.00 8.63 195 THR E CA 1
ATOM 1535 C C . THR A 1 195 ? 30.463 11.909 25.770 1.00 7.54 195 THR E C 1
ATOM 1536 O O . THR A 1 195 ? 30.635 12.288 26.932 1.00 9.03 195 THR E O 1
ATOM 1540 N N . TRP A 1 196 ? 31.322 12.157 24.780 1.00 8.20 196 TRP E N 1
ATOM 1541 C CA . TRP A 1 196 ? 32.660 12.643 25.060 1.00 9.77 196 TRP E CA 1
ATOM 1542 C C . TRP A 1 196 ? 33.077 13.851 24.247 1.00 9.92 196 TRP E C 1
ATOM 1543 O O . TRP A 1 196 ? 34.160 14.396 24.505 1.00 13.12 196 TRP E O 1
ATOM 1565 N N . LEU A 1 198 ? 34.252 17.227 22.828 1.00 11.42 198 LEU E N 1
ATOM 1566 C CA . LEU A 1 198 ? 34.499 18.587 23.282 1.00 12.19 198 LEU E CA 1
ATOM 1567 C C . LEU A 1 198 ? 33.855 19.560 22.301 1.00 13.16 198 LEU E C 1
ATOM 1568 O O . LEU A 1 198 ? 34.382 19.794 21.223 1.00 20.07 198 LEU E O 1
ATOM 1573 N N . CYS A 1 199 ? 32.672 20.047 22.648 1.00 9.52 199 CYS E N 1
ATOM 1574 C CA . CYS A 1 199 ? 31.934 20.977 21.817 1.00 9.84 199 CYS E CA 1
ATOM 1575 C C . CYS A 1 199 ? 31.055 21.845 22.714 1.00 8.80 199 CYS E C 1
ATOM 1576 O O . CYS A 1 199 ? 30.768 21.490 23.858 1.00 10.17 199 CYS E O 1
ATOM 1579 N N . GLY A 1 200 ? 30.671 22.974 22.161 1.00 8.79 200 GLY E N 1
ATOM 1580 C CA . GLY A 1 200 ? 29.871 23.973 22.834 1.00 8.89 200 GLY E CA 1
ATOM 1581 C C . GLY A 1 200 ? 30.493 25.343 22.617 1.00 9.06 200 GLY E C 1
ATOM 1582 O O . GLY A 1 200 ? 31.161 25.548 21.613 1.00 10.37 200 GLY E O 1
ATOM 1583 N N . THR A 1 201 ? 30.277 26.235 23.561 1.00 8.27 201 THR E N 1
ATOM 1584 C CA . THR A 1 201 ? 30.888 27.561 23.557 1.00 8.83 201 THR E CA 1
ATOM 1585 C C . THR A 1 201 ? 31.563 27.773 24.904 1.00 9.17 201 THR E C 1
ATOM 1586 O O . THR A 1 201 ? 30.960 27.364 25.907 1.00 9.16 201 THR E O 1
ATOM 1590 N N . PRO A 1 202 ? 32.803 28.253 24.958 1.00 10.08 202 PRO E N 1
ATOM 1591 C CA . PRO A 1 202 ? 33.608 28.184 26.176 1.00 10.31 202 PRO E CA 1
ATOM 1592 C C . PRO A 1 202 ? 32.909 28.629 27.451 1.00 9.63 202 PRO E C 1
ATOM 1593 O O . PRO A 1 202 ? 32.966 27.916 28.456 1.00 9.14 202 PRO E O 1
ATOM 1597 N N . GLU A 1 203 ? 32.238 29.774 27.408 1.00 8.37 203 GLU E N 1
ATOM 1598 C CA . GLU A 1 203 ? 31.606 30.317 28.607 1.00 7.89 203 GLU E CA 1
ATOM 1599 C C . GLU A 1 203 ? 30.574 29.362 29.201 1.00 6.85 203 GLU E C 1
ATOM 1600 O O . GLU A 1 203 ? 30.280 29.462 30.399 1.00 7.14 203 GLU E O 1
ATOM 1606 N N . ALA A 1 204 ? 29.968 28.508 28.380 1.00 7.29 204 ALA E N 1
ATOM 1607 C CA . ALA A 1 204 ? 28.845 27.694 28.828 1.00 7.18 204 ALA E CA 1
ATOM 1608 C C . ALA A 1 204 ? 29.218 26.246 29.131 1.00 7.67 204 ALA E C 1
ATOM 1609 O O . ALA A 1 204 ? 28.349 25.483 29.566 1.00 8.14 204 ALA E O 1
ATOM 1611 N N . LEU A 1 205 ? 30.484 25.871 28.949 1.00 7.42 205 LEU E N 1
ATOM 1612 C CA . LEU A 1 205 ? 30.876 24.481 29.152 1.00 7.65 205 LEU E CA 1
ATOM 1613 C C . LEU A 1 205 ? 30.859 24.074 30.628 1.00 7.22 205 LEU E C 1
ATOM 1614 O O . LEU A 1 205 ? 31.455 24.749 31.456 1.00 8.56 205 LEU E O 1
ATOM 1619 N N . ALA A 1 206 ? 30.257 22.914 30.893 1.00 8.31 206 ALA E N 1
ATOM 1620 C CA . ALA A 1 206 ? 30.306 22.335 32.227 1.00 8.67 206 ALA E CA 1
ATOM 1621 C C . ALA A 1 206 ? 31.716 21.809 32.491 1.00 8.78 206 ALA E C 1
ATOM 1622 O O . ALA A 1 206 ? 32.429 21.419 31.571 1.00 9.18 206 ALA E O 1
ATOM 1624 N N . PRO A 1 207 ? 32.112 21.752 33.760 1.00 9.19 207 PRO E N 1
ATOM 1625 C CA . PRO A 1 207 ? 33.470 21.301 34.077 1.00 10.23 207 PRO E CA 1
ATOM 1626 C C . PRO A 1 207 ? 33.785 19.912 33.544 1.00 10.97 207 PRO E C 1
ATOM 1627 O O . PRO A 1 207 ? 34.911 19.620 33.146 1.00 12.34 207 PRO E O 1
ATOM 1631 N N . GLU A 1 208 ? 32.794 19.029 33.545 1.00 10.42 208 GLU E N 1
ATOM 1632 C CA . GLU A 1 208 ? 3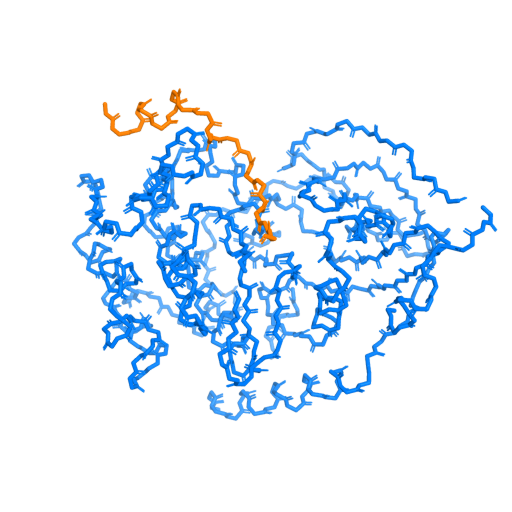3.056 17.658 33.111 1.00 11.70 208 GLU E CA 1
ATOM 1633 C C . GLU A 1 208 ? 33.316 17.579 31.615 1.00 12.36 208 GLU E C 1
ATOM 1634 O O . GLU A 1 208 ? 33.985 16.663 31.145 1.00 14.44 208 GLU E O 1
ATOM 1640 N N . ILE A 1 209 ? 32.833 18.550 30.836 1.00 10.17 209 ILE E N 1
ATOM 1641 C CA . ILE A 1 209 ? 33.226 18.596 29.431 1.00 10.53 209 ILE E CA 1
ATOM 1642 C C . ILE A 1 209 ? 34.703 18.958 29.320 1.00 12.08 209 ILE E C 1
ATOM 1643 O O . ILE A 1 209 ? 35.465 18.305 28.615 1.00 16.67 209 ILE E O 1
ATOM 1648 N N . ILE A 1 210 ? 35.097 19.998 30.044 1.00 11.92 210 ILE E N 1
ATOM 1649 C CA . ILE A 1 210 ? 36.464 20.512 29.981 1.00 14.80 210 ILE E CA 1
ATOM 1650 C C . ILE A 1 210 ? 37.460 19.471 30.459 1.00 18.06 210 ILE E C 1
ATOM 1651 O O . ILE A 1 210 ? 38.577 19.388 29.945 1.00 22.70 210 ILE E O 1
ATOM 1656 N N . LEU A 1 211 ? 37.055 18.648 31.419 1.00 17.15 211 LEU E N 1
ATOM 1657 C CA . LEU A 1 211 ? 37.957 17.672 32.026 1.00 18.57 211 LEU E CA 1
ATOM 1658 C C . LEU A 1 211 ? 37.908 16.323 31.326 1.00 18.79 211 LEU E C 1
ATOM 1659 O O . LEU A 1 211 ? 38.515 15.355 31.783 1.00 21.54 211 LEU E O 1
ATOM 1664 N N . SER A 1 212 ? 37.222 16.261 30.185 1.00 19.66 212 SER E N 1
ATOM 1665 C CA . SER A 1 212 ? 37.296 15.070 29.341 1.00 20.73 212 SER E CA 1
ATOM 1666 C C . SER A 1 212 ? 36.779 13.835 30.060 1.00 24.19 212 SER E C 1
ATOM 1667 O O . SER A 1 212 ? 37.285 12.728 29.868 1.00 26.69 212 SER E O 1
ATOM 1670 N N . LYS A 1 213 ? 35.736 13.958 30.886 1.00 26.35 213 LYS E N 1
ATOM 1671 C CA . LYS A 1 213 ? 35.377 12.848 31.771 1.00 31.52 213 LYS E CA 1
ATOM 1672 C C . LYS A 1 213 ? 34.392 11.842 31.191 1.00 27.55 213 LYS E C 1
ATOM 1673 O O . LYS A 1 213 ? 34.271 10.711 31.681 1.00 35.21 213 LYS E O 1
ATOM 1679 N N . GLY A 1 214 ? 33.658 12.249 30.170 1.00 20.91 214 GLY E N 1
ATOM 1680 C CA . GLY A 1 214 ? 32.381 11.662 29.806 1.00 15.84 214 GLY E CA 1
ATOM 1681 C C . GLY A 1 214 ? 31.234 12.399 30.466 1.00 14.89 214 GLY E C 1
ATOM 1682 O O . GLY A 1 214 ? 31.290 12.741 31.647 1.00 23.08 214 GLY E O 1
ATOM 1683 N N . TYR A 1 215 ? 30.171 12.694 29.719 1.00 1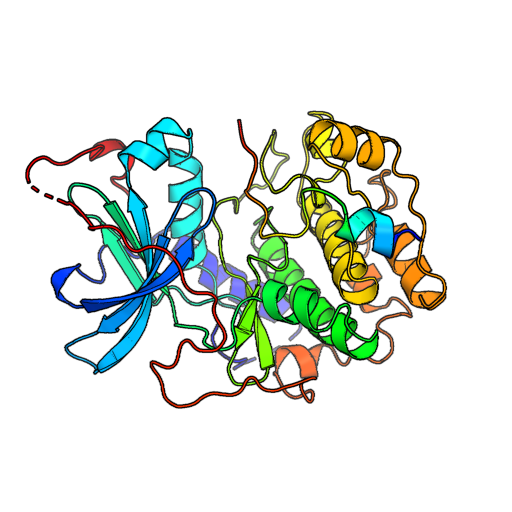1.08 215 TYR E N 1
ATOM 1684 C CA . TYR A 1 215 ? 29.126 13.533 30.288 1.00 9.97 215 TYR E CA 1
ATOM 1685 C C . TYR A 1 215 ? 27.765 13.197 29.697 1.00 9.20 215 TYR E C 1
ATOM 1686 O O . TYR A 1 215 ? 27.641 12.418 28.752 1.00 10.58 215 TYR E O 1
ATOM 1695 N N . ASN A 1 216 ? 26.741 13.836 30.249 1.00 9.86 216 ASN E N 1
ATOM 1696 C CA . ASN A 1 216 ? 25.362 13.564 29.846 1.00 10.84 216 ASN E CA 1
ATOM 1697 C C . ASN A 1 216 ? 24.552 14.849 29.858 1.00 9.21 216 ASN E C 1
ATOM 1698 O O . ASN A 1 216 ? 25.113 15.949 29.850 1.00 8.78 216 ASN E O 1
ATOM 1703 N N . LYS A 1 217 ? 23.228 14.736 29.881 1.00 9.20 217 LYS E N 1
ATOM 1704 C CA . LYS A 1 217 ? 22.342 15.868 29.753 1.00 8.51 217 LYS E CA 1
ATOM 1705 C C . LYS A 1 217 ? 22.501 16.869 30.882 1.00 7.85 217 LYS E C 1
ATOM 1706 O O . LYS A 1 217 ? 22.064 18.009 30.733 1.00 7.74 217 LYS E O 1
ATOM 1712 N N . ALA A 1 218 ? 23.199 16.502 31.961 1.00 7.42 218 ALA E N 1
ATOM 1713 C CA . ALA A 1 218 ? 23.418 17.473 33.030 1.00 8.76 218 ALA E CA 1
ATOM 1714 C C . ALA A 1 218 ? 24.181 18.691 32.535 1.00 7.67 218 ALA E C 1
ATOM 1715 O O . ALA A 1 218 ? 24.152 19.744 33.170 1.00 8.90 218 ALA E O 1
ATOM 1717 N N . VAL A 1 219 ? 24.907 18.567 31.422 1.00 7.04 219 VAL E N 1
ATOM 1718 C CA . VAL A 1 219 ? 25.663 19.710 30.928 1.00 7.20 219 VAL E CA 1
ATOM 1719 C C . VAL A 1 219 ? 24.737 20.811 30.418 1.00 6.38 219 VAL E C 1
ATOM 1720 O O . VAL A 1 219 ? 25.061 22.002 30.488 1.00 7.08 219 VAL E O 1
ATOM 1724 N N . ASP A 1 220 ? 23.548 20.426 29.958 1.00 6.08 220 ASP E N 1
ATOM 1725 C CA . ASP A 1 220 ? 22.549 21.408 29.546 1.00 6.28 220 ASP E CA 1
ATOM 1726 C C . ASP A 1 220 ? 22.028 22.193 30.751 1.00 6.12 220 ASP E C 1
ATOM 1727 O O . ASP A 1 220 ? 21.801 23.397 30.644 1.00 6.23 220 ASP E O 1
ATOM 1732 N N . TRP A 1 221 ? 21.875 21.543 31.906 1.00 6.05 221 TRP E N 1
ATOM 1733 C CA . TRP A 1 221 ? 21.399 22.250 33.091 1.00 5.97 221 TRP E CA 1
ATOM 1734 C C . TRP A 1 221 ? 22.463 23.193 33.636 1.00 6.05 221 TRP E C 1
ATOM 1735 O O . TRP A 1 221 ? 22.145 24.296 34.074 1.00 6.78 221 TRP E O 1
ATOM 1746 N N . TRP A 1 222 ? 23.732 22.776 33.595 1.00 6.11 222 TRP E N 1
ATOM 1747 C CA . TRP A 1 222 ? 24.820 23.721 33.860 1.00 5.88 222 TRP E CA 1
ATOM 1748 C C . TRP A 1 222 ? 24.625 24.943 32.951 1.00 6.56 222 TRP E C 1
ATOM 1749 O O . TRP A 1 222 ? 24.788 26.093 33.391 1.00 6.43 222 TRP E O 1
ATOM 1760 N N . ALA A 1 223 ? 24.593 24.714 31.640 1.00 5.47 223 ALA E N 1
ATOM 1761 C CA . ALA A 1 223 ? 24.517 25.792 30.671 1.00 5.66 223 ALA E CA 1
ATOM 1762 C C . ALA A 1 223 ? 23.330 26.696 30.938 1.00 5.54 223 ALA E C 1
ATOM 1763 O O . ALA A 1 223 ? 23.422 27.905 30.700 1.00 6.24 223 ALA E O 1
ATOM 1765 N N . LEU A 1 224 ? 22.234 26.134 31.449 1.00 5.84 224 LEU E N 1
ATOM 1766 C CA . LEU A 1 224 ? 21.115 26.979 31.835 1.00 6.00 224 LEU E CA 1
ATOM 1767 C C . LEU A 1 224 ? 21.502 27.900 32.986 1.00 5.49 224 LEU E C 1
ATOM 1768 O O . LEU A 1 224 ? 21.124 29.074 32.992 1.00 5.39 224 LEU E O 1
ATOM 1773 N N . GLY A 1 225 ? 22.278 27.389 33.938 1.00 6.14 225 GLY E N 1
ATOM 1774 C CA . GLY A 1 225 ? 22.817 28.272 34.978 1.00 6.36 225 GLY E CA 1
ATOM 1775 C C . GLY A 1 225 ? 23.624 29.416 34.399 1.00 5.44 225 GLY E C 1
ATOM 1776 O O . GLY A 1 225 ? 23.496 30.559 34.837 1.00 6.14 225 GLY E O 1
ATOM 1777 N N . VAL A 1 226 ? 24.457 29.104 33.411 1.00 5.69 226 VAL E N 1
ATOM 1778 C CA . VAL A 1 226 ? 25.243 30.163 32.774 1.00 4.96 226 VAL E CA 1
ATOM 1779 C C . VAL A 1 226 ? 24.344 31.189 32.103 1.00 5.11 226 VAL E C 1
ATOM 1780 O O . VAL A 1 226 ? 24.546 32.391 32.238 1.00 5.60 226 VAL E O 1
ATOM 1784 N N . LEU A 1 227 ? 23.331 30.703 31.386 1.00 5.01 227 LEU E N 1
ATOM 1785 C CA . LEU A 1 227 ? 22.418 31.606 30.689 1.00 4.55 227 LEU E CA 1
ATOM 1786 C C . LEU A 1 227 ? 21.659 32.498 31.651 1.00 4.71 227 LEU E C 1
ATOM 1787 O O . LEU A 1 227 ? 21.510 33.702 31.428 1.00 5.50 227 LEU E O 1
ATOM 1792 N N . ILE A 1 228 ? 21.130 31.924 32.726 1.00 5.37 228 ILE E N 1
ATOM 1793 C CA . ILE A 1 228 ? 20.339 32.724 33.671 1.00 5.57 228 ILE E CA 1
ATOM 1794 C C . ILE A 1 228 ? 21.240 33.758 34.329 1.00 5.15 228 ILE E C 1
ATOM 1795 O O . ILE A 1 228 ? 20.872 34.927 34.448 1.00 6.27 228 ILE E O 1
ATOM 1800 N N . TYR A 1 229 ? 22.437 33.344 34.732 1.00 5.50 229 TYR E N 1
ATOM 1801 C CA . TYR A 1 229 ? 23.407 34.305 35.248 1.00 5.80 229 TYR E CA 1
ATOM 1802 C C . TYR A 1 229 ? 23.593 35.428 34.227 1.00 5.98 229 TYR E C 1
ATOM 1803 O O . TYR A 1 229 ? 23.573 36.604 34.626 1.00 5.77 229 TYR E O 1
ATOM 1812 N N . GLU A 1 230 ? 23.964 35.082 33.005 1.00 6.16 230 GLU E N 1
ATOM 1813 C CA . GLU A 1 230 ? 24.308 36.105 32.031 1.00 6.34 230 GLU E CA 1
ATOM 1814 C C . GLU A 1 230 ? 23.142 37.048 31.753 1.00 5.47 230 GLU E C 1
ATOM 1815 O O . GLU A 1 230 ? 23.327 38.252 31.623 1.00 6.58 230 GLU E O 1
ATOM 1821 N N . MET A 1 231 ? 21.923 36.514 31.660 1.00 5.55 231 MET E N 1
ATOM 1822 C CA . MET A 1 231 ? 20.748 37.349 31.453 1.00 6.10 231 MET E CA 1
ATOM 1823 C C . MET A 1 231 ? 20.582 38.337 32.600 1.00 6.15 231 MET E C 1
ATOM 1824 O O . MET A 1 231 ? 20.273 39.509 32.359 1.00 7.20 231 MET E O 1
ATOM 1829 N N . ALA A 1 232 ? 20.723 37.865 33.832 1.00 5.35 232 ALA E N 1
ATOM 1830 C CA . ALA A 1 232 ? 20.434 38.698 34.995 1.00 6.12 232 ALA E CA 1
ATOM 1831 C C . ALA A 1 232 ? 21.601 39.608 35.381 1.00 5.58 232 ALA E C 1
ATOM 1832 O O . ALA A 1 232 ? 21.366 40.672 35.954 1.00 6.85 232 ALA E O 1
ATOM 1834 N N . ALA A 1 233 ? 22.834 39.228 35.086 1.00 5.82 233 ALA E N 1
ATOM 1835 C CA . ALA A 1 233 ? 24.012 40.018 35.425 1.00 6.59 233 ALA E CA 1
ATOM 1836 C C . ALA A 1 233 ? 24.430 40.938 34.281 1.00 6.20 233 ALA E C 1
ATOM 1837 O O . ALA A 1 233 ? 24.974 41.999 34.556 1.00 8.14 233 ALA E O 1
ATOM 1839 N N . GLY A 1 234 ? 24.247 40.482 33.042 1.00 6.21 234 GLY E N 1
ATOM 1840 C CA . GLY A 1 234 ? 24.741 41.156 31.868 1.00 7.77 234 GLY E CA 1
ATOM 1841 C C . GLY A 1 234 ? 26.117 40.709 31.440 1.00 7.62 234 GLY E C 1
ATOM 1842 O O . GLY A 1 234 ? 26.643 41.186 30.431 1.00 10.50 234 GLY E O 1
ATOM 1843 N N . TYR A 1 235 ? 26.739 39.818 32.194 1.00 7.59 235 TYR E N 1
ATOM 1844 C CA . TYR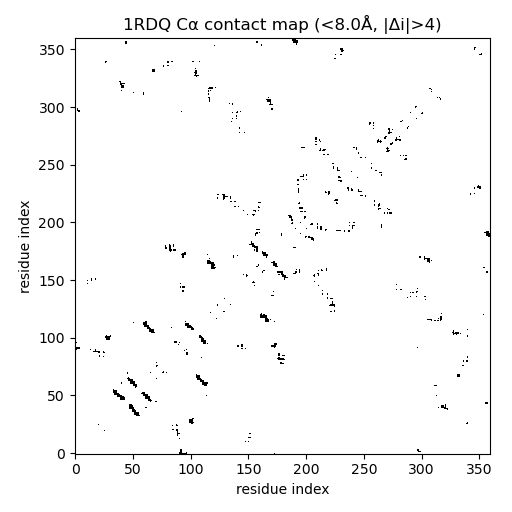 A 1 235 ? 28.021 39.217 31.842 1.00 7.35 235 TYR E CA 1
ATOM 1845 C C . TYR A 1 235 ? 27.996 37.774 32.336 1.00 7.04 235 TYR E C 1
ATOM 1846 O O . TYR A 1 235 ? 27.191 37.464 33.229 1.00 6.25 235 TYR E O 1
ATOM 1855 N N . PRO A 1 236 ? 28.861 36.916 31.813 1.00 7.91 236 PRO E N 1
ATOM 1856 C CA . PRO A 1 236 ? 28.813 35.510 32.230 1.00 7.78 236 PRO E CA 1
ATOM 1857 C C . PRO A 1 236 ? 29.492 35.299 33.578 1.00 6.63 236 PRO E C 1
ATOM 1858 O O . PRO A 1 236 ? 30.264 36.135 34.031 1.00 7.58 236 PRO E O 1
ATOM 1862 N N . PRO A 1 237 ? 29.211 34.152 34.183 1.00 6.39 237 PRO E N 1
ATOM 1863 C CA . PRO A 1 237 ? 29.804 33.856 35.480 1.00 6.08 237 PRO E CA 1
ATOM 1864 C C . PRO A 1 237 ? 31.306 33.585 35.418 1.00 6.71 237 PRO E C 1
ATOM 1865 O O . PRO A 1 237 ? 31.988 33.747 36.426 1.00 8.24 237 PRO E O 1
ATOM 1869 N N . PHE A 1 238 ? 31.797 33.161 34.272 1.00 6.52 238 PHE E N 1
ATOM 1870 C CA . PHE A 1 238 ? 33.200 32.870 34.027 1.00 7.03 238 PHE E CA 1
ATOM 1871 C C . PHE A 1 238 ? 33.590 33.513 32.696 1.00 7.97 238 PHE E C 1
ATOM 1872 O O . PHE A 1 238 ? 33.158 33.064 31.637 1.00 8.53 238 PHE E O 1
ATOM 1880 N N . PHE A 1 239 ? 34.331 34.606 32.780 1.00 8.50 239 PHE E N 1
ATOM 1881 C CA . PHE A 1 239 ? 34.782 35.275 31.564 1.00 8.71 239 PHE E CA 1
ATOM 1882 C C . PHE A 1 239 ? 36.272 35.587 31.642 1.00 9.14 239 PHE E C 1
ATOM 1883 O O . PHE A 1 239 ? 36.799 35.827 32.726 1.00 10.66 239 PHE E O 1
ATOM 1891 N N . ALA A 1 240 ? 36.890 35.719 30.485 1.00 12.28 240 ALA E N 1
ATOM 1892 C CA . ALA A 1 240 ? 38.285 36.117 30.356 1.00 13.87 240 ALA E CA 1
ATOM 1893 C C . ALA A 1 240 ? 38.571 36.482 28.904 1.00 16.55 240 ALA E C 1
ATOM 1894 O O . ALA A 1 240 ? 37.660 36.477 28.065 1.00 18.42 240 ALA E O 1
ATOM 1896 N N . ASP A 1 241 ? 39.826 36.820 28.604 1.00 18.64 241 ASP E N 1
ATOM 1897 C CA . ASP A 1 241 ? 40.117 37.201 27.222 1.00 19.66 241 ASP E CA 1
ATOM 1898 C C . ASP A 1 241 ? 40.290 35.989 26.318 1.00 21.57 241 ASP E C 1
ATOM 1899 O O . ASP A 1 241 ? 40.056 36.078 25.109 1.00 21.04 241 ASP E O 1
ATOM 1904 N N . GLN A 1 242 ? 40.697 34.858 26.892 1.00 21.56 242 GLN E N 1
ATOM 1905 C CA . GLN A 1 242 ? 40.865 33.646 26.098 1.00 23.19 242 GLN E CA 1
ATOM 1906 C C . GLN A 1 242 ? 40.183 32.440 26.730 1.00 23.13 242 GLN E C 1
ATOM 1907 O O . GLN A 1 242 ? 40.118 32.356 27.958 1.00 20.51 242 GLN E O 1
ATOM 1913 N N . PRO A 1 243 ? 39.717 31.501 25.908 1.00 22.05 243 PRO E N 1
ATOM 1914 C CA . PRO A 1 243 ? 39.070 30.289 26.421 1.00 21.43 243 PRO E CA 1
ATOM 1915 C C . PRO A 1 243 ? 39.839 29.589 27.523 1.00 20.55 243 PRO E C 1
ATOM 1916 O O . PRO A 1 243 ? 39.215 29.154 28.494 1.00 18.84 243 PRO E O 1
ATOM 1920 N N . ILE A 1 244 ? 41.158 29.415 27.413 1.00 24.54 244 ILE E N 1
ATOM 1921 C CA . ILE A 1 244 ? 41.826 28.649 28.461 1.00 25.04 244 ILE E CA 1
ATOM 1922 C C . ILE A 1 244 ? 41.662 29.293 29.834 1.00 23.35 244 ILE E C 1
ATOM 1923 O O . ILE A 1 244 ? 41.555 28.577 30.836 1.00 21.77 244 ILE E O 1
ATOM 1928 N N . GLN A 1 245 ? 41.608 30.617 29.892 1.00 21.67 245 GLN E N 1
ATOM 1929 C CA . GLN A 1 245 ? 41.423 31.293 31.176 1.00 21.06 245 GLN E CA 1
ATOM 1930 C C . GLN A 1 245 ? 40.008 31.095 31.708 1.00 18.05 245 GLN E C 1
ATOM 1931 O O . GLN A 1 245 ? 39.777 30.962 32.911 1.00 17.76 245 GLN E O 1
ATOM 1937 N N . ILE A 1 246 ? 39.051 31.024 30.789 1.00 15.91 246 ILE E N 1
ATOM 1938 C CA . ILE A 1 246 ? 37.681 30.671 31.152 1.00 13.93 246 ILE E CA 1
ATOM 1939 C C . ILE A 1 246 ? 37.582 29.280 31.757 1.00 14.38 246 ILE E C 1
ATOM 1940 O O . ILE A 1 246 ? 36.954 29.075 32.803 1.00 13.87 246 ILE E O 1
ATOM 1945 N N . TYR A 1 247 ? 38.226 28.297 31.129 1.00 14.65 247 TYR E N 1
ATOM 1946 C CA . TYR A 1 247 ? 38.163 26.916 31.607 1.00 14.97 247 TYR E CA 1
ATOM 1947 C C . TYR A 1 247 ? 38.694 26.798 33.032 1.00 15.05 247 TYR E C 1
ATOM 1948 O O . TYR A 1 247 ? 38.127 26.086 33.868 1.00 15.51 247 TYR E O 1
ATOM 1957 N N . GLU A 1 248 ? 39.796 27.492 33.320 1.00 16.39 248 GLU E N 1
ATOM 1958 C CA . GLU A 1 248 ? 40.391 27.431 34.653 1.00 19.12 248 GLU E CA 1
ATOM 1959 C C . GLU A 1 248 ? 39.372 27.932 35.673 1.00 17.45 248 GLU E C 1
ATOM 1960 O O . GLU A 1 248 ? 39.221 27.382 36.759 1.00 19.52 248 GLU E O 1
ATOM 1962 N N . LYS A 1 249 ? 38.631 28.969 35.280 1.00 16.21 249 LYS E N 1
ATOM 1963 C CA . LYS A 1 249 ? 37.657 29.571 36.188 1.00 16.17 249 LYS E CA 1
ATOM 1964 C C . LYS A 1 249 ? 36.475 28.628 36.388 1.00 15.72 249 LYS E C 1
ATOM 1965 O O . LYS A 1 249 ? 35.977 28.483 37.505 1.00 16.01 249 LYS E O 1
ATOM 1971 N N . ILE A 1 250 ? 36.056 27.991 35.292 1.00 13.89 250 ILE E N 1
ATOM 1972 C CA . ILE A 1 250 ? 34.941 27.048 35.403 1.00 12.88 250 ILE E CA 1
ATOM 1973 C C . ILE A 1 250 ? 35.293 25.896 36.329 1.00 15.14 250 ILE E C 1
ATOM 1974 O O . ILE A 1 250 ? 34.488 25.466 37.157 1.00 16.80 250 ILE E O 1
ATOM 1979 N N . VAL A 1 251 ? 36.518 25.397 36.175 1.00 17.79 251 VAL E N 1
ATOM 1980 C CA . VAL A 1 251 ? 36.944 24.230 36.936 1.00 20.27 251 VAL E CA 1
ATOM 1981 C C . VAL A 1 251 ? 37.242 24.606 38.376 1.00 22.86 251 VAL E C 1
ATOM 1982 O O . VAL A 1 251 ? 37.069 23.796 39.291 1.00 23.55 251 VAL E O 1
ATOM 1986 N N . SER A 1 252 ? 37.686 25.845 38.575 1.00 25.05 252 SER E N 1
ATOM 1987 C CA . SER A 1 252 ? 37.743 26.391 39.935 1.00 28.44 252 SER E CA 1
ATOM 1988 C C . SER A 1 252 ? 36.313 26.321 40.490 1.00 33.63 252 SER E C 1
ATOM 1989 O O . SER A 1 252 ? 36.064 25.806 41.570 1.00 35.98 252 SER E O 1
ATOM 1992 N N . GLY A 1 253 ? 35.435 26.865 39.654 1.00 31.16 253 GLY E N 1
ATOM 1993 C CA . GLY A 1 253 ? 33.997 26.887 39.802 1.00 31.88 253 GLY E CA 1
ATOM 1994 C C . GLY A 1 253 ? 33.529 27.738 40.962 1.00 27.58 253 GLY E C 1
ATOM 1995 O O . GLY A 1 253 ? 32.352 27.728 41.325 1.00 28.05 253 GLY E O 1
ATOM 1996 N N . LYS A 1 254 ? 34.434 28.493 41.578 1.00 25.37 254 LYS E N 1
ATOM 1997 C CA . LYS A 1 254 ? 33.949 29.567 42.451 1.00 21.65 254 LYS E CA 1
ATOM 1998 C C . LYS A 1 254 ? 33.100 30.519 41.614 1.00 20.77 254 LYS E C 1
ATOM 1999 O O . LYS A 1 254 ? 33.505 30.935 40.526 1.00 29.52 254 LYS E O 1
ATOM 2003 N N . VAL A 1 255 ? 31.899 30.839 42.072 1.00 15.47 255 VAL E N 1
ATOM 2004 C CA . VAL A 1 255 ? 31.030 31.805 41.395 1.00 13.48 255 VAL E CA 1
ATOM 2005 C C . VAL A 1 255 ? 30.782 32.975 42.347 1.00 11.67 255 VAL E C 1
ATOM 2006 O O . VAL A 1 255 ? 30.547 32.767 43.532 1.00 14.92 255 VAL E O 1
ATOM 2010 N N . ARG A 1 256 ? 30.872 34.180 41.808 1.00 9.99 256 ARG E N 1
ATOM 2011 C CA . ARG A 1 256 ? 30.513 35.392 42.541 1.00 10.73 256 ARG E CA 1
ATOM 2012 C C . ARG A 1 256 ? 29.309 36.032 41.862 1.00 8.84 256 ARG E C 1
ATOM 2013 O O . ARG A 1 256 ? 29.155 35.884 40.653 1.00 10.52 256 ARG E O 1
ATOM 2016 N N . PHE A 1 257 ? 28.454 36.687 42.636 1.00 9.72 257 PHE E N 1
ATOM 2017 C CA . PHE A 1 257 ? 27.191 37.208 42.143 1.00 8.23 257 PHE E CA 1
ATOM 2018 C C . PHE A 1 257 ? 27.099 38.723 42.271 1.00 9.11 257 PHE E C 1
ATOM 2019 O O . PHE A 1 257 ? 27.579 39.309 43.242 1.00 11.27 257 PHE E O 1
ATOM 2027 N N . PRO A 1 258 ? 26.444 39.361 41.316 1.00 8.23 258 PRO E N 1
ATOM 2028 C CA . PRO A 1 258 ? 26.163 40.788 41.468 1.00 7.86 258 PRO E CA 1
ATOM 2029 C C . PRO A 1 258 ? 25.413 41.097 42.757 1.00 8.51 258 PRO E C 1
ATOM 2030 O O . PRO A 1 258 ? 24.625 40.304 43.280 1.00 9.20 258 PRO E O 1
ATOM 2034 N N . SER A 1 259 ? 25.605 42.321 43.213 1.00 8.94 259 SER E N 1
ATOM 2035 C CA . SER A 1 259 ? 24.980 42.845 44.422 1.00 9.78 259 SER E CA 1
ATOM 2036 C C . SER A 1 259 ? 23.466 42.808 44.348 1.00 8.50 259 SER E C 1
ATOM 2037 O O . SER A 1 259 ? 22.788 42.631 45.367 1.00 10.14 259 SER E O 1
ATOM 2042 N N . HIS A 1 260 ? 22.949 42.959 43.132 1.00 7.31 260 HIS E N 1
ATOM 2043 C CA . HIS A 1 260 ? 21.508 43.041 42.942 1.00 7.02 260 HIS E CA 1
ATOM 2044 C C . HIS A 1 260 ? 20.818 41.700 42.808 1.00 6.76 260 HIS E C 1
ATOM 2045 O O . HIS A 1 260 ? 19.582 41.660 42.791 1.00 8.22 260 HIS E O 1
ATOM 2052 N N . PHE A 1 261 ? 21.548 40.593 42.714 1.00 6.44 261 PHE E N 1
ATOM 2053 C CA . PHE A 1 261 ? 20.882 39.296 42.624 1.00 6.58 261 PHE E CA 1
ATOM 2054 C C . PHE A 1 261 ? 20.110 39.005 43.907 1.00 6.69 261 PHE E C 1
ATOM 2055 O O . PHE A 1 261 ? 20.600 39.139 45.024 1.00 8.10 261 PHE E O 1
ATOM 2063 N N . SER A 1 262 ? 18.891 38.517 43.725 1.00 6.21 262 SER E N 1
ATOM 2064 C CA . SER A 1 262 ? 18.100 38.073 44.863 1.00 5.69 262 SER E CA 1
ATOM 2065 C C . SER A 1 262 ? 18.731 36.845 45.502 1.00 6.38 262 SER E C 1
ATOM 2066 O O . SER A 1 262 ? 19.445 36.079 44.873 1.00 7.41 262 SER E O 1
ATOM 2069 N N . SER A 1 263 ? 18.383 36.625 46.760 1.00 7.25 263 SER E N 1
ATOM 2070 C CA . SER A 1 263 ? 18.810 35.425 47.473 1.00 8.19 263 SER E CA 1
ATOM 2071 C C . SER A 1 263 ? 18.309 34.191 46.744 1.00 7.59 263 SER E C 1
ATOM 2072 O O . SER A 1 263 ? 19.038 33.221 46.577 1.00 8.77 263 SER E O 1
ATOM 2075 N N . ASP A 1 264 ? 17.070 34.236 46.250 1.00 7.64 264 ASP E N 1
ATOM 2076 C CA . ASP A 1 264 ? 16.536 33.084 45.547 1.00 8.73 264 ASP E CA 1
ATOM 2077 C C . ASP A 1 264 ? 17.339 32.780 44.284 1.00 8.19 264 ASP E C 1
ATOM 2078 O O . ASP A 1 264 ? 17.569 31.605 43.977 1.00 8.01 264 ASP E O 1
ATOM 2083 N N . LEU A 1 265 ? 17.701 33.822 43.543 1.00 7.15 265 LEU E N 1
ATOM 2084 C CA . LEU A 1 265 ? 18.452 33.598 42.311 1.00 6.94 265 LEU E CA 1
ATOM 2085 C C . LEU A 1 265 ? 19.810 33.001 42.627 1.00 7.21 265 LEU E C 1
ATOM 2086 O O . LEU A 1 265 ? 20.266 32.064 41.966 1.00 7.16 265 LEU E O 1
ATOM 2091 N N . LYS A 1 266 ? 20.496 33.571 43.618 1.00 6.96 266 LYS E N 1
ATOM 2092 C CA . LYS A 1 266 ? 21.790 33.016 43.975 1.00 7.76 266 LYS E CA 1
ATOM 2093 C C . LYS A 1 266 ? 21.670 31.550 44.358 1.00 8.39 266 LYS E C 1
ATOM 2094 O O . LYS A 1 266 ? 22.524 30.733 44.009 1.00 8.74 266 LYS E O 1
ATOM 2100 N N . ASP A 1 267 ? 20.629 31.183 45.111 1.00 8.47 267 ASP E N 1
ATOM 2101 C CA . ASP A 1 267 ? 20.506 29.792 45.527 1.00 8.18 267 ASP E CA 1
ATOM 2102 C C . ASP A 1 267 ? 20.287 28.874 44.338 1.00 8.16 267 ASP E C 1
ATOM 2103 O O . ASP A 1 267 ? 20.883 27.800 44.202 1.00 8.95 267 ASP E O 1
ATOM 2108 N N . LEU A 1 268 ? 19.417 29.300 43.420 1.00 7.47 268 LEU E N 1
ATOM 2109 C CA . LEU A 1 268 ? 19.183 28.499 42.225 1.00 7.54 268 LEU E CA 1
ATOM 2110 C C . LEU A 1 268 ? 20.476 28.318 41.442 1.00 7.83 268 LEU E C 1
ATOM 2111 O O . LEU A 1 268 ? 20.834 27.215 41.025 1.00 7.61 268 LEU E O 1
ATOM 2116 N N . LEU A 1 269 ? 21.216 29.414 41.265 1.00 7.26 269 LEU E N 1
ATOM 2117 C CA . LEU A 1 269 ? 22.447 29.336 40.485 1.00 6.94 269 LEU E CA 1
ATOM 2118 C C . LEU A 1 269 ? 23.528 28.498 41.144 1.00 8.12 269 LEU E C 1
ATOM 2119 O O . LEU A 1 269 ? 24.265 27.790 40.455 1.00 8.47 269 LEU E O 1
ATOM 2124 N N . ARG A 1 270 ? 23.644 28.539 42.464 1.00 8.77 270 ARG E N 1
ATOM 2125 C CA . ARG A 1 270 ? 24.556 27.634 43.160 1.00 8.90 270 ARG E CA 1
ATOM 2126 C C . ARG A 1 270 ? 24.209 26.169 42.910 1.00 9.88 270 ARG E C 1
ATOM 2127 O O . ARG A 1 270 ? 25.080 25.299 42.922 1.00 11.89 270 ARG E O 1
ATOM 2135 N N . ASN A 1 271 ? 22.931 25.875 42.698 1.00 8.67 271 ASN E N 1
ATOM 2136 C CA . ASN A 1 271 ? 22.503 24.508 42.434 1.00 9.15 271 ASN E CA 1
ATOM 2137 C C . ASN A 1 271 ? 22.599 24.083 40.971 1.00 10.04 271 ASN E C 1
ATOM 2138 O O . ASN A 1 271 ? 22.680 22.887 40.663 1.00 10.18 271 ASN E O 1
ATOM 2143 N N . LEU A 1 272 ? 22.633 25.037 40.043 1.00 8.35 272 LEU E N 1
ATOM 2144 C CA . LEU A 1 272 ? 22.831 24.731 38.627 1.00 7.67 272 LEU E CA 1
ATOM 2145 C C . LEU A 1 272 ? 24.307 24.722 38.250 1.00 8.40 272 LEU E C 1
ATOM 2146 O O . LEU A 1 272 ? 24.801 23.840 37.551 1.00 9.36 272 LEU E O 1
ATOM 2151 N N . LEU A 1 273 ? 25.024 25.717 38.769 1.00 8.92 273 LEU E N 1
ATOM 2152 C CA . LEU A 1 273 ? 26.452 25.852 38.555 1.00 8.43 273 LEU E CA 1
ATOM 2153 C C . LEU A 1 273 ? 27.223 25.072 39.607 1.00 9.18 273 LEU E C 1
ATOM 2154 O O . LEU A 1 273 ? 28.070 25.592 40.315 1.00 12.47 273 LEU E O 1
ATOM 2159 N N . GLN A 1 274 ? 26.864 23.813 39.707 1.00 10.60 274 GLN E N 1
ATOM 2160 C CA . GLN A 1 274 ? 27.316 22.878 40.710 1.00 10.40 274 GLN E CA 1
ATOM 2161 C C . GLN A 1 274 ? 28.226 21.850 40.060 1.00 10.56 274 GLN E C 1
ATOM 2162 O O . GLN A 1 274 ? 27.803 21.106 39.173 1.00 11.08 274 GLN E O 1
ATOM 2168 N N . VAL A 1 275 ? 29.490 21.820 40.455 1.00 12.75 275 VAL E N 1
ATOM 2169 C CA . VAL A 1 275 ? 30.431 20.906 39.809 1.00 14.62 275 VAL E CA 1
ATOM 2170 C C . VAL A 1 275 ? 30.093 19.455 40.140 1.00 15.13 275 VAL E C 1
ATOM 2171 O O . VAL A 1 275 ? 30.348 18.554 39.338 1.00 18.46 275 VAL E O 1
ATOM 2175 N N . ASP A 1 276 ? 29.521 19.231 41.313 1.00 15.67 276 ASP E N 1
ATOM 2176 C CA . ASP A 1 276 ? 29.232 17.879 41.818 1.00 16.71 276 ASP E CA 1
ATOM 2177 C C . ASP A 1 276 ? 27.938 17.367 41.212 1.00 16.99 276 ASP E C 1
ATOM 2178 O O . ASP A 1 276 ? 26.836 17.850 41.477 1.00 16.31 276 ASP E O 1
ATOM 2183 N N . LEU A 1 277 ? 28.039 16.365 40.344 1.00 17.88 277 LEU E N 1
ATOM 2184 C CA . LEU A 1 277 ? 26.876 15.894 39.607 1.00 16.85 277 LEU E CA 1
ATOM 2185 C C . LEU A 1 277 ? 25.847 15.238 40.504 1.00 18.74 277 LEU E C 1
ATOM 2186 O O . LEU A 1 277 ? 24.671 15.145 40.147 1.00 22.27 277 LEU E O 1
ATOM 2191 N N . THR A 1 278 ? 26.247 14.809 41.698 1.00 19.90 278 THR E N 1
ATOM 2192 C CA . THR A 1 278 ? 25.293 14.255 42.650 1.00 20.75 278 THR E CA 1
ATOM 2193 C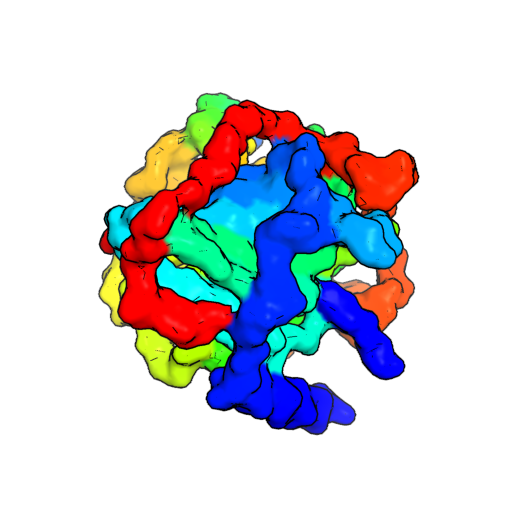 C . THR A 1 278 ? 24.456 15.340 43.313 1.00 19.98 278 THR E C 1
ATOM 2194 O O . THR A 1 278 ? 23.516 15.038 44.052 1.00 20.68 278 THR E O 1
ATOM 2198 N N . LYS A 1 279 ? 24.795 16.595 43.041 1.00 16.66 279 LYS E N 1
ATOM 2199 C CA . LYS A 1 279 ? 24.119 17.723 43.667 1.00 15.67 279 LYS E CA 1
ATOM 2200 C C . LYS A 1 279 ? 23.526 18.698 42.663 1.00 12.64 279 LYS E C 1
ATOM 2201 O O . LYS A 1 279 ? 22.774 19.590 43.051 1.00 16.88 279 LYS E O 1
ATOM 2207 N N . ARG A 1 280 ? 23.851 18.549 41.376 1.00 12.21 280 ARG E N 1
ATOM 2208 C CA . ARG A 1 280 ? 23.402 19.538 40.406 1.00 10.52 280 ARG E CA 1
ATOM 2209 C C . ARG A 1 280 ? 21.921 19.380 40.105 1.00 10.08 280 ARG E C 1
ATOM 2210 O O . ARG A 1 280 ? 21.446 18.302 39.751 1.00 12.19 280 ARG E O 1
ATOM 2218 N N . PHE A 1 281 ? 21.202 20.497 40.185 1.00 10.33 281 PHE E N 1
ATOM 2219 C CA . PHE A 1 281 ? 19.790 20.467 39.834 1.00 10.96 281 PHE E CA 1
ATOM 2220 C C . PHE A 1 281 ? 19.607 20.082 38.368 1.00 10.89 281 PHE E C 1
ATOM 2221 O O . PHE A 1 281 ? 20.368 20.500 37.497 1.00 11.26 281 PHE E O 1
ATOM 2229 N N . GLY A 1 282 ? 18.534 19.333 38.140 1.00 11.51 282 GLY E N 1
ATOM 2230 C CA . GLY A 1 282 ? 18.222 18.782 36.835 1.00 13.12 282 GLY E CA 1
ATOM 2231 C C . GLY A 1 282 ? 18.701 17.337 36.765 1.00 16.99 282 GLY E C 1
ATOM 2232 O O . GLY A 1 282 ? 18.167 16.626 35.936 1.00 24.52 282 GLY E O 1
ATOM 2233 N N . ASN A 1 283 ? 19.628 16.971 37.639 1.00 20.21 283 ASN E N 1
ATOM 2234 C CA . ASN A 1 283 ? 20.356 15.715 37.619 1.00 23.16 283 ASN E CA 1
ATOM 2235 C C . ASN A 1 283 ? 20.062 14.817 38.812 1.00 25.50 283 ASN E C 1
ATOM 2236 O O . ASN A 1 283 ? 20.720 13.799 39.040 1.00 32.35 283 ASN E O 1
ATOM 2241 N N . LEU A 1 284 ? 19.058 15.189 39.598 1.00 24.41 284 LEU E N 1
ATOM 2242 C CA . LEU A 1 284 ? 18.791 14.421 40.815 1.00 23.23 284 LEU E CA 1
ATOM 2243 C C . LEU A 1 284 ? 17.540 13.568 40.677 1.00 23.00 284 LEU E C 1
ATOM 2244 O O . LEU A 1 284 ? 16.939 13.520 39.598 1.00 20.41 284 LEU E O 1
ATOM 2249 N N . LYS A 1 285 ? 17.170 12.896 41.760 1.00 21.92 285 LYS E N 1
ATOM 2250 C CA . LYS A 1 285 ? 16.028 12.000 41.745 1.00 22.40 285 LYS E CA 1
ATOM 2251 C C . LYS A 1 285 ? 14.788 12.682 41.175 1.00 20.81 285 LYS E C 1
ATOM 2252 O O . LYS A 1 285 ? 14.077 12.061 40.385 1.00 23.72 285 LYS E O 1
ATOM 2254 N N . ASN A 1 286 ? 14.538 13.931 41.546 1.00 19.27 286 ASN E N 1
ATOM 2255 C CA . ASN A 1 286 ? 13.307 14.612 41.153 1.00 20.41 286 ASN E CA 1
ATOM 2256 C C . ASN A 1 286 ? 13.422 15.354 39.834 1.00 18.02 286 ASN E C 1
ATOM 2257 O O . ASN A 1 286 ? 12.496 16.030 39.387 1.00 18.74 286 ASN E O 1
ATOM 2262 N N . GLY A 1 287 ? 14.578 15.208 39.189 1.00 16.87 287 GLY E N 1
ATOM 2263 C CA . GLY A 1 287 ? 14.727 15.686 37.828 1.00 16.88 287 GLY E CA 1
ATOM 2264 C C . GLY A 1 287 ? 14.420 17.163 37.701 1.00 15.11 287 GLY E C 1
ATOM 2265 O O . GLY A 1 287 ? 14.799 17.985 38.538 1.00 14.22 287 GLY E O 1
ATOM 2266 N N . VAL A 1 288 ? 13.696 17.503 36.642 1.00 14.10 288 VAL E N 1
ATOM 2267 C CA . VAL A 1 288 ? 13.428 18.911 36.354 1.00 12.22 288 VAL E CA 1
ATOM 2268 C C . VAL A 1 288 ? 12.596 19.570 37.437 1.00 11.71 288 VAL E C 1
ATOM 2269 O O . VAL A 1 288 ? 12.572 20.794 37.566 1.00 10.81 288 VAL E O 1
ATOM 2273 N N . ASN A 1 289 ? 11.888 18.780 38.244 1.00 13.13 289 ASN E N 1
ATOM 2274 C CA . ASN A 1 289 ? 11.026 19.384 39.248 1.00 15.09 289 ASN E CA 1
ATOM 2275 C C . ASN A 1 289 ? 11.816 20.122 40.317 1.00 13.73 289 ASN E C 1
ATOM 2276 O O . ASN A 1 289 ? 11.287 21.029 40.963 1.00 14.51 289 ASN E O 1
ATOM 2281 N N . ASP A 1 290 ? 13.078 19.740 40.549 1.00 12.85 290 ASP E N 1
ATOM 2282 C CA . ASP A 1 290 ? 13.852 20.516 41.523 1.00 12.60 290 ASP E CA 1
ATOM 2283 C C . ASP A 1 290 ? 14.006 21.955 41.042 1.00 11.50 290 ASP E C 1
ATOM 2284 O O . ASP A 1 290 ? 14.113 22.887 41.840 1.00 12.81 290 ASP E O 1
ATOM 2289 N N . ILE A 1 291 ? 14.079 22.140 39.731 1.00 10.63 291 ILE E N 1
ATOM 2290 C CA . ILE A 1 291 ? 14.176 23.487 39.161 1.00 9.59 291 ILE E CA 1
ATOM 2291 C C . ILE A 1 291 ? 12.813 24.147 39.151 1.00 9.55 291 ILE E C 1
ATOM 2292 O O . ILE A 1 291 ? 12.655 25.274 39.611 1.00 10.11 291 ILE E O 1
ATOM 2297 N N . LYS A 1 292 ? 11.798 23.440 38.665 1.00 10.83 292 LYS E N 1
ATOM 2298 C CA . LYS A 1 292 ? 10.485 24.065 38.544 1.00 11.39 292 LYS E CA 1
ATOM 2299 C C . LYS A 1 292 ? 9.913 24.495 39.887 1.00 11.45 292 LYS E C 1
ATOM 2300 O O . LYS A 1 292 ? 9.134 25.442 39.945 1.00 12.89 292 LYS E O 1
ATOM 2306 N N . ASN A 1 293 ? 10.237 23.735 40.921 1.00 11.91 293 ASN E N 1
ATOM 2307 C CA . ASN A 1 293 ? 9.694 23.996 42.247 1.00 12.69 293 ASN E CA 1
ATOM 2308 C C . ASN A 1 293 ? 10.622 24.849 43.101 1.00 10.65 293 ASN E C 1
ATOM 2309 O O . ASN A 1 293 ? 10.307 25.121 44.261 1.00 13.26 293 ASN E O 1
ATOM 2314 N N . HIS A 1 294 ? 11.717 25.336 42.519 1.00 10.66 294 HIS E N 1
ATOM 2315 C CA . HIS A 1 294 ? 12.594 26.237 43.259 1.00 10.36 294 HIS E CA 1
ATOM 2316 C C . HIS A 1 294 ? 11.913 27.565 43.557 1.00 9.78 294 HIS E C 1
ATOM 2317 O O . HIS A 1 294 ? 11.147 28.072 42.742 1.00 10.40 294 HIS E O 1
ATOM 2324 N N . LYS A 1 295 ? 12.210 28.182 44.695 1.00 11.07 295 LYS E N 1
ATOM 2325 C CA . LYS A 1 295 ? 11.642 29.459 45.073 1.00 10.71 295 LYS E CA 1
ATOM 2326 C C . LYS A 1 295 ? 11.784 30.522 43.994 1.00 10.62 295 LYS E C 1
ATOM 2327 O O . LYS A 1 295 ? 10.914 31.391 43.867 1.00 10.05 295 LYS E O 1
ATOM 2330 N N . TRP A 1 296 ? 12.894 30.546 43.247 1.00 9.29 296 TRP E N 1
ATOM 2331 C CA . TRP A 1 296 ? 13.028 31.605 42.243 1.00 7.54 296 TRP E CA 1
ATOM 2332 C C . TRP A 1 296 ? 11.933 31.527 41.181 1.00 8.01 296 TRP E C 1
ATOM 2333 O O . TRP A 1 296 ? 11.580 32.553 40.594 1.00 8.77 296 TRP E O 1
ATOM 2344 N N . PHE A 1 297 ? 11.409 30.333 40.940 1.00 9.03 297 PHE E N 1
ATOM 2345 C CA . PHE A 1 297 ? 10.318 30.128 40.009 1.00 8.92 297 PHE E CA 1
ATOM 2346 C C . PHE A 1 297 ? 8.943 30.071 40.663 1.00 9.36 297 PHE E C 1
ATOM 2347 O O . PHE A 1 297 ? 7.977 29.695 39.995 1.00 10.71 297 PHE E O 1
ATOM 2355 N N . ALA A 1 298 ? 8.803 30.476 41.916 1.00 10.93 298 ALA E N 1
ATOM 2356 C CA . ALA A 1 298 ? 7.509 30.378 42.579 1.00 12.22 298 ALA E CA 1
ATOM 2357 C C . ALA A 1 298 ? 6.394 31.097 41.824 1.00 12.18 298 ALA E C 1
ATOM 2358 O O . ALA A 1 298 ? 5.249 30.634 41.867 1.00 15.97 298 ALA E O 1
ATOM 2360 N N . THR A 1 299 ? 6.701 32.194 41.140 1.00 11.25 299 THR E N 1
ATOM 2361 C CA . THR A 1 299 ? 5.682 32.975 40.447 1.00 13.41 299 THR E CA 1
ATOM 2362 C C . THR A 1 299 ? 5.357 32.429 39.059 1.00 13.05 299 THR E C 1
ATOM 2363 O O . THR A 1 299 ? 4.495 32.957 38.350 1.00 16.29 299 THR E O 1
ATOM 2367 N N . THR A 1 300 ? 6.075 31.405 38.635 1.00 10.93 300 THR E N 1
ATOM 2368 C CA . THR A 1 300 ? 5.982 30.935 37.256 1.00 10.94 300 THR E CA 1
ATOM 2369 C C . THR A 1 300 ? 4.841 29.933 37.128 1.00 11.26 300 THR E C 1
ATOM 2370 O O . THR A 1 300 ? 4.831 28.921 37.831 1.00 12.38 300 THR E O 1
ATOM 2374 N N . ASP A 1 301 ? 3.898 3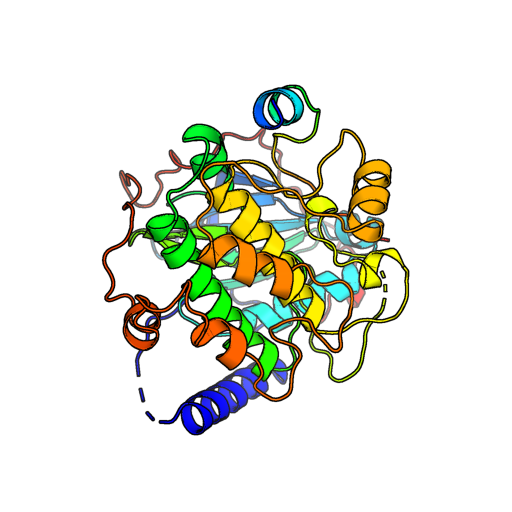0.252 36.259 1.00 11.62 301 ASP E N 1
ATOM 2375 C CA . ASP A 1 301 ? 2.827 29.330 35.888 1.00 11.45 301 ASP E CA 1
ATOM 2376 C C . ASP A 1 301 ? 3.258 28.517 34.670 1.00 10.68 301 ASP E C 1
ATOM 2377 O O . ASP A 1 301 ? 3.246 29.011 33.537 1.00 10.95 301 ASP E O 1
ATOM 2382 N N . TRP A 1 302 ? 3.708 27.291 34.920 1.00 10.10 302 TRP E N 1
ATOM 2383 C CA . TRP A 1 302 ? 4.433 26.538 33.911 1.00 10.38 302 TRP E CA 1
ATOM 2384 C C . TRP A 1 302 ? 3.568 26.243 32.699 1.00 10.63 302 TRP E C 1
ATOM 2385 O O . TRP A 1 302 ? 4.014 26.330 31.559 1.00 10.29 302 TRP E O 1
ATOM 2396 N N . ILE A 1 303 ? 2.309 25.887 32.959 1.00 12.12 303 ILE E N 1
ATOM 2397 C CA . ILE A 1 303 ? 1.404 25.591 31.845 1.00 11.55 303 ILE E CA 1
ATOM 2398 C C . ILE A 1 303 ? 1.087 26.843 31.050 1.00 11.41 303 ILE E C 1
ATOM 2399 O O . ILE A 1 303 ? 0.995 26.833 29.830 1.00 11.70 303 ILE E O 1
ATOM 2404 N N . ALA A 1 304 ? 0.928 27.969 31.744 1.00 11.79 304 ALA E N 1
ATOM 2405 C CA . ALA A 1 304 ? 0.670 29.218 31.028 1.00 12.21 304 ALA E CA 1
ATOM 2406 C C . ALA A 1 304 ? 1.851 29.623 30.162 1.00 9.56 304 ALA E C 1
ATOM 2407 O O . ALA A 1 304 ? 1.665 30.154 29.077 1.00 10.86 304 ALA E O 1
ATOM 2409 N N . ILE A 1 305 ? 3.080 29.380 30.617 1.00 8.94 305 ILE E N 1
ATOM 2410 C CA . ILE A 1 305 ? 4.240 29.631 29.756 1.00 8.58 305 ILE E CA 1
ATOM 2411 C C . ILE A 1 305 ? 4.179 28.748 28.511 1.00 9.19 305 ILE E C 1
ATOM 2412 O O . ILE A 1 305 ? 4.334 29.223 27.381 1.00 9.21 305 ILE E O 1
ATOM 2417 N N . TYR A 1 306 ? 3.933 27.455 28.711 1.00 9.54 306 TYR E N 1
ATOM 2418 C CA . TYR A 1 306 ? 3.834 26.515 27.607 1.00 9.31 306 TYR E CA 1
ATOM 2419 C C . TYR A 1 306 ? 2.790 26.971 26.594 1.00 9.29 306 TYR E C 1
ATOM 2420 O O . TYR A 1 306 ? 2.979 26.847 25.382 1.00 10.49 306 TYR E O 1
ATOM 2429 N N . GLN A 1 307 ? 1.667 27.493 27.077 1.00 10.68 307 GLN E N 1
ATOM 2430 C CA . GLN A 1 307 ? 0.566 27.941 26.248 1.00 10.90 307 GLN E CA 1
ATOM 2431 C C . GLN A 1 307 ? 0.738 29.362 25.736 1.00 11.43 307 GLN E C 1
ATOM 2432 O O . GLN A 1 307 ? -0.148 29.879 25.046 1.00 13.77 307 GLN E O 1
ATOM 2438 N N . ARG A 1 308 ? 1.856 29.996 26.043 1.00 10.97 308 ARG E N 1
ATOM 2439 C CA . ARG A 1 308 ? 2.175 31.355 25.627 1.00 10.77 308 ARG E CA 1
ATOM 2440 C C . ARG A 1 308 ? 1.131 32.367 26.095 1.00 11.47 308 ARG E C 1
ATOM 2441 O O . ARG A 1 308 ? 0.827 33.338 25.401 1.00 15.97 308 ARG E O 1
ATOM 2456 N N . LYS A 1 309 ? 0.611 32.156 27.304 1.00 11.76 309 LYS E N 1
ATOM 2457 C CA . LYS A 1 309 ? -0.445 33.004 27.842 1.00 13.10 309 LYS E CA 1
ATOM 2458 C C . LYS A 1 309 ? 0.078 34.071 28.791 1.00 14.02 309 LYS E C 1
ATOM 2459 O O . LYS A 1 309 ? -0.668 34.967 29.180 1.00 19.33 309 LYS E O 1
ATOM 2465 N N . VAL A 1 310 ? 1.340 33.953 29.171 1.00 12.01 310 VAL E N 1
ATOM 2466 C CA . VAL A 1 310 ? 1.971 34.939 30.041 1.00 11.85 310 VAL E CA 1
ATOM 2467 C C . VAL A 1 310 ? 2.385 36.167 29.239 1.00 12.73 310 VAL E C 1
ATOM 2468 O O . VAL A 1 310 ? 2.923 36.051 28.138 1.00 12.72 310 VAL E O 1
ATOM 2472 N N . GLU A 1 311 ? 2.182 37.352 29.813 1.00 14.03 311 GLU E N 1
ATOM 2473 C CA . GLU A 1 311 ? 2.600 38.580 29.145 1.00 15.21 311 GLU E CA 1
ATOM 2474 C C . GLU A 1 311 ? 4.107 38.633 28.961 1.00 12.38 311 GLU E C 1
ATOM 2475 O O . GLU A 1 311 ? 4.846 38.447 29.928 1.00 14.03 311 GLU E O 1
ATOM 2481 N N . ALA A 1 312 ? 4.548 38.875 27.732 1.00 12.08 312 ALA E N 1
ATOM 2482 C CA . ALA A 1 312 ? 5.971 38.937 27.444 1.00 11.10 312 ALA E CA 1
ATOM 2483 C C . ALA A 1 312 ? 6.595 40.246 27.940 1.00 11.05 312 ALA E C 1
ATOM 2484 O O . ALA A 1 312 ? 5.945 41.297 27.971 1.00 14.85 312 ALA E O 1
ATOM 2486 N N . PRO A 1 313 ? 7.866 40.207 28.329 1.00 12.38 313 PRO E N 1
ATOM 2487 C CA . PRO A 1 313 ? 8.605 41.404 28.728 1.00 15.72 313 PRO E CA 1
ATOM 2488 C C . PRO A 1 313 ? 8.645 42.490 27.672 1.00 15.14 313 PRO E C 1
ATOM 2489 O O . PRO A 1 313 ? 8.588 43.674 28.005 1.00 16.16 313 PRO E O 1
ATOM 2493 N N . PHE A 1 314 ? 8.787 42.100 26.411 1.00 16.80 314 PHE E N 1
ATOM 2494 C CA . PHE A 1 314 ? 8.612 43.075 25.334 1.00 19.61 314 PHE E CA 1
ATOM 2495 C C . PHE A 1 314 ? 8.328 42.331 24.031 1.00 18.12 314 PHE E C 1
ATOM 2496 O O . PHE A 1 314 ? 8.705 41.168 23.899 1.00 19.38 314 PHE E O 1
ATOM 2504 N N . ILE A 1 315 ? 7.625 43.007 23.141 1.00 17.97 315 ILE E N 1
ATOM 2505 C CA . ILE A 1 315 ? 7.363 42.521 21.797 1.00 19.29 315 ILE E CA 1
ATOM 2506 C C . ILE A 1 315 ? 8.251 43.315 20.839 1.00 21.83 315 ILE E C 1
ATOM 2507 O O . ILE A 1 315 ? 8.195 44.550 20.860 1.00 22.83 315 ILE E O 1
ATOM 2509 N N . PRO A 1 316 ? 9.127 42.636 20.119 1.00 24.90 316 PRO E N 1
ATOM 2510 C CA . PRO A 1 316 ? 10.048 43.356 19.229 1.00 25.60 316 PRO E CA 1
ATOM 2511 C C . PRO A 1 316 ? 9.239 44.183 18.228 1.00 27.19 316 PRO E C 1
ATOM 2512 O O . PRO A 1 316 ? 8.149 43.757 17.857 1.00 29.00 316 PRO E O 1
ATOM 2516 N N . LYS A 1 317 ? 9.821 45.316 17.843 1.00 26.09 317 LYS E N 1
ATOM 2517 C CA . LYS A 1 317 ? 9.289 46.122 16.768 1.00 25.51 317 LYS E CA 1
ATOM 2518 C C . LYS A 1 317 ? 9.460 45.384 15.436 1.00 25.39 317 LYS E C 1
ATOM 2519 O O . LYS A 1 317 ? 10.552 44.880 15.146 1.00 25.63 317 LYS E O 1
ATOM 2521 N N . PHE A 1 318 ? 8.353 45.313 14.721 1.00 28.21 318 PHE E N 1
ATOM 2522 C CA . PHE A 1 318 ? 8.237 44.614 13.456 1.00 32.87 318 PHE E CA 1
ATOM 2523 C C . PHE A 1 318 ? 7.527 45.510 12.439 1.00 32.55 318 PHE E C 1
ATOM 2524 O O . PHE A 1 318 ? 6.415 45.969 12.693 1.00 38.76 318 PHE E O 1
ATOM 2526 N N . LYS A 1 319 ? 8.222 45.773 11.344 1.00 29.01 319 LYS E N 1
ATOM 2527 C CA . LYS A 1 319 ? 7.738 46.617 10.268 1.00 30.66 319 LYS E CA 1
ATOM 2528 C C . LYS A 1 319 ? 7.681 45.822 8.965 1.00 27.21 319 LYS E C 1
ATOM 2529 O O . LYS A 1 319 ? 8.256 46.218 7.954 1.00 36.41 319 LYS E O 1
ATOM 2531 N N . GLY A 1 320 ? 6.989 44.688 9.005 1.00 25.45 320 GLY E N 1
ATOM 2532 C CA . GLY A 1 320 ? 6.726 43.901 7.810 1.00 24.13 320 GLY E CA 1
ATOM 2533 C C . GLY A 1 320 ? 7.482 42.589 7.828 1.00 22.24 320 GLY E C 1
ATOM 2534 O O . GLY A 1 320 ? 8.431 42.449 8.591 1.00 22.52 320 GLY E O 1
ATOM 2535 N N . PRO A 1 321 ? 7.047 41.623 7.024 1.00 22.01 321 PRO E N 1
ATOM 2536 C CA . PRO A 1 321 ? 7.539 40.249 7.146 1.00 21.86 321 PRO E CA 1
ATOM 2537 C C . PRO A 1 321 ? 9.006 40.092 6.774 1.00 20.41 321 PRO E C 1
ATOM 2538 O O . PRO A 1 321 ? 9.639 39.111 7.184 1.00 24.28 321 PRO E O 1
ATOM 2542 N N . GLY A 1 322 ? 9.527 41.037 6.001 1.00 17.68 322 GLY E N 1
ATOM 2543 C CA . GLY A 1 322 ? 10.924 41.022 5.622 1.00 15.81 322 GLY E CA 1
ATOM 2544 C C . GLY A 1 322 ? 11.805 42.001 6.364 1.00 12.98 322 GLY E C 1
ATOM 2545 O O . GLY A 1 322 ? 12.966 42.215 5.993 1.00 14.43 322 GLY E O 1
ATOM 2546 N N . ASP A 1 323 ? 11.297 42.627 7.413 1.00 12.55 323 ASP E N 1
ATOM 2547 C CA . ASP A 1 323 ? 12.071 43.557 8.241 1.00 11.94 323 ASP E CA 1
ATOM 2548 C C . ASP A 1 323 ? 13.170 42.799 8.973 1.00 10.29 323 ASP E C 1
ATOM 2549 O O . ASP A 1 323 ? 12.860 41.791 9.605 1.00 12.15 323 ASP E O 1
ATOM 2554 N N . THR A 1 324 ? 14.401 43.282 8.903 1.00 10.62 324 THR E N 1
ATOM 2555 C CA . THR A 1 324 ? 15.518 42.687 9.623 1.00 10.45 324 THR E CA 1
ATOM 2556 C C . THR A 1 324 ? 16.123 43.645 10.647 1.00 10.95 324 THR E C 1
ATOM 2557 O O . THR A 1 324 ? 17.267 43.446 11.077 1.00 10.65 324 THR E O 1
ATOM 2561 N N . SER A 1 325 ? 15.380 44.668 11.057 1.00 11.01 325 SER E N 1
ATOM 2562 C CA . SER A 1 325 ? 15.977 45.715 11.885 1.00 12.50 325 SER E CA 1
ATOM 2563 C C . SER A 1 325 ? 16.417 45.211 13.247 1.00 13.12 325 SER E C 1
ATOM 2564 O O . SER A 1 325 ? 17.219 45.866 13.918 1.00 12.21 325 SER E O 1
ATOM 2567 N N . ASN A 1 326 ? 15.950 44.043 13.699 1.00 9.90 326 ASN E N 1
ATOM 2568 C CA . ASN A 1 326 ? 16.406 43.491 14.973 1.00 9.09 326 ASN E CA 1
ATOM 2569 C C . ASN A 1 326 ? 17.674 42.653 14.858 1.00 8.50 326 ASN E C 1
ATOM 2570 O O . ASN A 1 326 ? 18.080 42.075 15.870 1.00 9.71 326 ASN E O 1
ATOM 2575 N N . PHE A 1 327 ? 18.275 42.609 13.682 1.00 8.27 327 PHE E N 1
ATOM 2576 C CA . PHE A 1 327 ? 19.518 41.897 13.435 1.00 8.34 327 PHE E CA 1
ATOM 2577 C C . PHE A 1 327 ? 20.615 42.861 12.988 1.00 9.28 327 PHE E C 1
ATOM 2578 O O . PHE A 1 327 ? 20.360 43.803 12.231 1.00 10.02 327 PHE E O 1
ATOM 2586 N N . ASP A 1 328 ? 21.829 42.564 13.436 1.00 9.08 328 ASP E N 1
ATOM 2587 C CA . ASP A 1 328 ? 23.020 43.246 12.949 1.00 9.51 328 ASP E CA 1
ATOM 2588 C C . ASP A 1 328 ? 23.152 43.006 11.443 1.00 9.28 328 ASP E C 1
ATOM 2589 O O . ASP A 1 328 ? 22.609 42.031 10.915 1.00 9.64 328 ASP E O 1
ATOM 2594 N N . ASP A 1 329 ? 23.877 43.913 10.800 1.00 10.20 329 ASP E N 1
ATOM 2595 C CA . ASP A 1 329 ? 24.320 43.731 9.431 1.00 12.10 329 ASP E CA 1
ATOM 2596 C C . ASP A 1 329 ? 25.598 42.898 9.348 1.00 11.58 329 ASP E C 1
ATOM 2597 O O . ASP A 1 329 ? 26.472 43.030 10.200 1.00 13.87 329 ASP E O 1
ATOM 2602 N N . TYR A 1 330 ? 25.671 42.093 8.296 1.00 11.03 330 TYR E N 1
ATOM 2603 C CA . TYR A 1 330 ? 26.818 41.247 8.003 1.00 11.34 330 TYR E CA 1
ATOM 2604 C C . TYR A 1 330 ? 27.334 41.491 6.587 1.00 12.95 330 TYR E C 1
ATOM 2605 O O . TYR A 1 330 ? 26.559 41.774 5.673 1.00 13.34 330 TYR E O 1
ATOM 2614 N N . GLU A 1 331 ? 28.641 41.323 6.420 1.00 14.13 331 GLU E N 1
ATOM 2615 C CA . GLU A 1 331 ? 29.187 41.266 5.069 1.00 14.24 331 GLU E CA 1
ATOM 2616 C C . GLU A 1 331 ? 28.578 40.100 4.300 1.00 13.00 331 GLU E C 1
ATOM 2617 O O . GLU A 1 331 ? 28.434 39.002 4.824 1.00 14.44 331 GLU E O 1
ATOM 2623 N N . GLU A 1 332 ? 28.217 40.358 3.046 1.00 13.12 332 GLU E N 1
ATOM 2624 C CA . GLU A 1 332 ? 27.603 39.334 2.205 1.00 13.04 332 GLU E CA 1
ATOM 2625 C C . GLU A 1 332 ? 28.693 38.643 1.393 1.00 15.97 332 GLU E C 1
ATOM 2626 O O . GLU A 1 332 ? 29.785 39.183 1.198 1.00 18.41 332 GLU E O 1
ATOM 2632 N N . GLU A 1 333 ? 28.441 37.395 1.011 1.00 16.42 333 GLU E N 1
ATOM 2633 C CA . GLU A 1 333 ? 29.342 36.671 0.123 1.00 17.07 333 GLU E CA 1
ATOM 2634 C C . GLU A 1 333 ? 28.538 35.854 -0.884 1.00 16.77 333 GLU E C 1
ATOM 2635 O O . GLU A 1 333 ? 27.448 35.389 -0.585 1.00 21.57 333 GLU E O 1
ATOM 2638 N N . GLU A 1 334 ? 29.084 35.650 -2.075 1.00 20.57 334 GLU E N 1
ATOM 2639 C CA . GLU A 1 334 ? 28.360 34.858 -3.066 1.00 21.51 334 GLU E CA 1
ATOM 2640 C C . GLU A 1 334 ? 28.225 33.409 -2.606 1.00 24.30 334 GLU E C 1
ATOM 2641 O O . GLU A 1 334 ? 29.132 32.848 -1.995 1.00 25.26 334 GLU E O 1
ATOM 2643 N N . ILE A 1 335 ? 27.058 32.844 -2.877 1.00 22.94 335 ILE E N 1
ATOM 2644 C CA . ILE A 1 335 ? 26.777 31.435 -2.665 1.00 27.99 335 ILE E CA 1
ATOM 2645 C C . ILE A 1 335 ? 27.100 30.694 -3.967 1.00 29.73 335 ILE E C 1
ATOM 2646 O O . ILE A 1 335 ? 26.272 30.629 -4.875 1.00 48.37 335 ILE E O 1
ATOM 2651 N N . ARG A 1 336 ? 28.323 30.187 -4.026 1.00 31.05 336 ARG E N 1
ATOM 2652 C CA . ARG A 1 336 ? 28.827 29.372 -5.121 1.00 27.32 336 ARG E CA 1
ATOM 2653 C C . ARG A 1 336 ? 28.281 27.950 -5.106 1.00 23.71 336 ARG E C 1
ATOM 2654 O O . ARG A 1 336 ? 28.073 27.325 -4.058 1.00 18.38 336 ARG E O 1
ATOM 2662 N N . VAL A 1 337 ? 27.994 27.440 -6.304 1.00 17.93 337 VAL E N 1
ATOM 2663 C CA . VAL A 1 337 ? 27.641 26.047 -6.454 1.00 14.60 337 VAL E CA 1
ATOM 2664 C C . VAL A 1 337 ? 28.397 25.466 -7.643 1.00 14.30 337 VAL E C 1
ATOM 2665 O O . VAL A 1 337 ? 28.167 25.860 -8.776 1.00 20.41 337 VAL E O 1
ATOM 2679 N N . ILE A 1 339 ? 29.939 22.836 -10.459 1.00 8.75 339 ILE E N 1
ATOM 2680 C CA . ILE A 1 339 ? 29.322 21.849 -11.342 1.00 9.41 339 ILE E CA 1
ATOM 2681 C C . ILE A 1 339 ? 29.639 20.418 -10.928 1.00 8.94 339 ILE E C 1
ATOM 2682 O O . ILE A 1 339 ? 29.054 19.491 -11.488 1.00 10.47 339 ILE E O 1
ATOM 2687 N N . ASN A 1 340 ? 30.543 20.232 -9.976 1.00 8.58 340 ASN E N 1
ATOM 2688 C CA . ASN A 1 340 ? 30.892 18.914 -9.470 1.00 9.56 340 ASN E CA 1
ATOM 2689 C C . ASN A 1 340 ? 30.354 18.709 -8.062 1.00 8.24 340 ASN E C 1
ATOM 2690 O O . ASN A 1 340 ? 30.504 19.576 -7.211 1.00 8.91 340 ASN E O 1
ATOM 2695 N N . GLU A 1 341 ? 29.724 17.568 -7.827 1.00 10.28 341 GLU E N 1
ATOM 2696 C CA . GLU A 1 341 ? 29.218 17.253 -6.506 1.00 9.87 341 GLU E CA 1
ATOM 2697 C C . GLU A 1 341 ? 30.382 17.032 -5.537 1.00 9.38 341 GLU E C 1
ATOM 2698 O O . GLU A 1 341 ? 31.305 16.267 -5.813 1.00 12.40 341 GLU E O 1
ATOM 2704 N N . LYS A 1 342 ? 30.286 17.699 -4.394 1.00 8.40 342 LYS E N 1
ATOM 2705 C CA . LYS A 1 342 ? 31.236 17.519 -3.303 1.00 8.05 342 LYS E CA 1
ATOM 2706 C C . LYS A 1 342 ? 30.619 16.663 -2.199 1.00 7.96 342 LYS E C 1
ATOM 2707 O O . LYS A 1 342 ? 29.461 16.879 -1.824 1.00 9.31 342 LYS E O 1
ATOM 2713 N N . CYS A 1 343 ? 31.385 15.709 -1.686 1.00 8.16 343 CYS E N 1
ATOM 2714 C CA . CYS A 1 343 ? 30.999 14.995 -0.478 1.00 8.59 343 CYS E CA 1
ATOM 2715 C C . CYS A 1 343 ? 29.640 14.323 -0.595 1.00 8.09 343 CYS E C 1
ATOM 2716 O O . CYS A 1 343 ? 28.838 14.275 0.344 1.00 9.42 343 CYS E O 1
ATOM 2719 N N . GLY A 1 344 ? 29.351 13.732 -1.753 1.00 9.47 344 GLY E N 1
ATOM 2720 C CA . GLY A 1 344 ? 28.044 13.133 -1.952 1.00 9.22 344 GLY E CA 1
ATOM 2721 C C . GLY A 1 344 ? 27.745 11.996 -0.995 1.00 9.52 344 GLY E C 1
ATOM 2722 O O . GLY A 1 344 ? 26.677 11.911 -0.375 1.00 11.16 344 GLY E O 1
ATOM 2723 N N . LYS A 1 345 ? 28.675 11.057 -0.862 1.00 7.71 345 LYS E N 1
ATOM 2724 C CA . LYS A 1 345 ? 28.425 9.898 -0.018 1.00 8.14 345 LYS E CA 1
ATOM 2725 C C . LYS A 1 345 ? 28.277 10.307 1.440 1.00 7.15 345 LYS E C 1
ATOM 2726 O O . LYS A 1 345 ? 27.397 9.797 2.127 1.00 7.80 345 LYS E O 1
ATOM 2732 N N . GLU A 1 346 ? 29.135 11.215 1.892 1.00 6.60 346 GLU E N 1
ATOM 2733 C CA . GLU A 1 346 ? 29.138 11.613 3.303 1.00 7.06 346 GLU E CA 1
ATOM 2734 C C . GLU A 1 346 ? 27.766 12.126 3.730 1.00 6.31 346 GLU E C 1
ATOM 2735 O O . GLU A 1 346 ? 27.334 11.898 4.851 1.00 7.66 346 GLU E O 1
ATOM 2741 N N . PHE A 1 347 ? 27.102 12.849 2.824 1.00 6.49 347 PHE E N 1
ATOM 2742 C CA . PHE A 1 347 ? 25.846 13.512 3.165 1.00 6.59 347 PHE E CA 1
ATOM 2743 C C . PHE A 1 347 ? 24.642 12.873 2.493 1.00 6.00 347 PHE E C 1
ATOM 2744 O O . PHE A 1 347 ? 23.581 13.490 2.390 1.00 7.43 347 PHE E O 1
ATOM 2752 N N . THR A 1 348 ? 24.753 11.611 2.108 1.00 6.71 348 THR E N 1
ATOM 2753 C CA . THR A 1 348 ? 23.684 10.872 1.455 1.00 7.60 348 THR E CA 1
ATOM 2754 C C . THR A 1 348 ? 22.343 10.997 2.176 1.00 6.61 348 THR E C 1
ATOM 2755 O O . THR A 1 348 ? 21.305 11.192 1.545 1.00 7.91 348 THR E O 1
ATOM 2759 N N . GLU A 1 349 ? 22.349 10.874 3.511 1.00 6.22 349 GLU E N 1
ATOM 2760 C CA . GLU A 1 349 ? 21.100 10.873 4.259 1.00 7.55 349 GLU E CA 1
ATOM 2761 C C . GLU A 1 349 ? 20.524 12.258 4.508 1.00 6.82 349 GLU E C 1
ATOM 2762 O O . GLU A 1 349 ? 19.395 12.388 4.977 1.00 8.36 349 GLU E O 1
ATOM 2768 N N . PHE A 1 350 ? 21.294 13.307 4.235 1.00 7.13 350 PHE E N 1
ATOM 2769 C CA . PHE A 1 350 ? 20.780 14.654 4.464 1.00 7.68 350 PHE E CA 1
ATOM 2770 C C . PHE A 1 350 ? 19.623 14.909 3.507 1.00 8.38 350 PHE E C 1
ATOM 2771 O O . PHE A 1 350 ? 18.590 15.422 3.975 1.00 9.73 350 PHE E O 1
ATOM 2780 N N . THR B 2 1 ? 35.045 47.452 38.546 1.00 8.07 505 THR I N 1
ATOM 2781 C CA . THR B 2 1 ? 33.841 46.649 38.735 1.00 7.35 505 THR I CA 1
ATOM 2782 C C . THR B 2 1 ? 33.903 45.432 37.817 1.00 6.63 505 THR I C 1
ATOM 2783 O O . THR B 2 1 ? 34.620 45.486 36.805 1.00 7.22 505 THR I O 1
ATOM 2787 N N . THR B 2 2 ? 33.168 44.374 38.132 1.00 7.17 506 THR I N 1
ATOM 2788 C CA . THR B 2 2 ? 33.137 43.213 37.253 1.00 6.53 506 THR I CA 1
ATOM 2789 C C . THR B 2 2 ? 32.605 43.590 35.881 1.00 6.19 506 THR I C 1
ATOM 2790 O O . THR B 2 2 ? 33.139 43.157 34.859 1.00 6.84 506 THR I O 1
ATOM 2794 N N . TYR B 2 3 ? 31.568 44.424 35.856 1.00 6.93 507 TYR I N 1
ATOM 2795 C CA . TYR B 2 3 ? 31.022 44.926 34.595 1.00 7.39 507 TYR I CA 1
ATOM 2796 C C . TYR B 2 3 ? 32.097 45.617 33.763 1.00 6.10 507 TYR I C 1
ATOM 2797 O O . TYR B 2 3 ? 32.243 45.369 32.560 1.00 6.95 507 TYR I O 1
ATOM 2806 N N . ALA B 2 4 ? 32.853 46.522 34.370 1.00 6.63 508 ALA I N 1
ATOM 2807 C CA . ALA B 2 4 ? 33.875 47.249 33.627 1.00 6.25 508 ALA I CA 1
ATOM 2808 C C . ALA B 2 4 ? 34.928 46.303 33.059 1.00 5.95 508 ALA I C 1
ATOM 2809 O O . ALA B 2 4 ? 35.438 46.491 31.954 1.00 6.83 508 ALA I O 1
ATOM 2811 N N . ASP B 2 5 ? 35.281 45.281 33.825 1.00 6.43 509 ASP I N 1
ATOM 2812 C CA . ASP B 2 5 ? 36.269 44.303 33.393 1.00 6.06 509 ASP I CA 1
ATOM 2813 C C . ASP B 2 5 ? 35.722 43.478 32.236 1.00 5.68 509 ASP I C 1
ATOM 2814 O O . ASP B 2 5 ? 36.448 43.194 31.282 1.00 7.74 509 ASP I O 1
ATOM 2819 N N . PHE B 2 6 ? 34.438 43.133 32.304 1.00 6.01 510 PHE I N 1
ATOM 2820 C CA . PHE B 2 6 ? 33.849 42.415 31.166 1.00 6.72 510 PHE I CA 1
ATOM 2821 C C . PHE B 2 6 ? 33.848 43.283 29.916 1.00 5.94 510 PHE I C 1
ATOM 2822 O O . PHE B 2 6 ? 34.224 42.835 28.835 1.00 7.23 510 PHE I O 1
ATOM 2830 N N . ILE B 2 7 ? 33.412 44.530 30.054 1.00 6.58 511 ILE I N 1
ATOM 2831 C CA . ILE B 2 7 ? 33.264 45.406 28.888 1.00 6.98 511 ILE I CA 1
ATOM 2832 C C . ILE B 2 7 ? 34.589 45.721 28.217 1.00 6.00 511 ILE I C 1
ATOM 2833 O O . ILE B 2 7 ? 34.681 45.928 27.001 1.00 7.93 511 ILE I O 1
ATOM 2838 N N . ALA B 2 8 ? 35.650 45.739 29.016 1.00 6.93 512 ALA I N 1
ATOM 2839 C CA . ALA B 2 8 ? 36.991 45.972 28.505 1.00 7.14 512 ALA I CA 1
ATOM 2840 C C . ALA B 2 8 ? 37.648 44.696 27.987 1.00 7.69 512 ALA I C 1
ATOM 2841 O O . ALA B 2 8 ? 38.774 44.748 27.489 1.00 10.84 512 ALA I O 1
ATOM 2843 N N . SER B 2 9 ? 36.974 43.563 28.125 1.00 7.65 513 SER I N 1
ATOM 2844 C CA . SER B 2 9 ? 37.509 42.289 27.665 1.00 8.53 513 SER I CA 1
ATOM 2845 C C . SER B 2 9 ? 37.301 42.091 26.170 1.00 8.70 513 SER I C 1
ATOM 2846 O O . SER B 2 9 ? 36.531 42.787 25.523 1.00 10.23 513 SER I O 1
ATOM 2849 N N . GLY B 2 10 ? 37.909 41.031 25.647 1.00 10.65 514 GLY I N 1
ATOM 2850 C CA . GLY B 2 10 ? 37.785 40.735 24.228 1.00 12.45 514 GLY I CA 1
ATOM 2851 C C . GLY B 2 10 ? 36.644 39.817 23.865 1.00 11.98 514 GLY I C 1
ATOM 2852 O O . GLY B 2 10 ? 36.533 39.404 22.713 1.00 15.02 514 GLY I O 1
ATOM 2853 N N . ARG B 2 11 ? 35.769 39.476 24.803 1.00 10.56 515 ARG I N 1
ATOM 2854 C CA . ARG B 2 11 ? 34.697 38.525 24.519 1.00 10.65 515 ARG I CA 1
ATOM 2855 C C . ARG B 2 11 ? 33.315 39.069 24.838 1.00 8.21 515 ARG I C 1
ATOM 2856 O O . ARG B 2 11 ? 32.467 38.349 25.379 1.00 9.28 515 ARG I O 1
ATOM 2864 N N . THR B 2 12 ? 33.082 40.324 24.451 1.00 7.96 516 THR I N 1
ATOM 2865 C CA . THR B 2 12 ? 31.774 40.935 24.632 1.00 7.44 516 THR I CA 1
ATOM 2866 C C . THR B 2 12 ? 30.904 40.837 23.383 1.00 7.57 516 THR I C 1
ATOM 2867 O O . THR B 2 12 ? 29.714 41.150 23.443 1.00 8.58 516 THR I O 1
ATOM 2871 N N . GLY B 2 13 ? 31.492 40.432 22.268 1.00 8.33 517 GLY I N 1
ATOM 2872 C CA . GLY B 2 13 ? 30.751 40.251 21.036 1.00 8.72 517 GLY I CA 1
ATOM 2873 C C . GLY B 2 13 ? 30.253 38.830 20.893 1.00 7.98 517 GLY I C 1
ATOM 2874 O O . GLY B 2 13 ? 30.376 38.011 21.798 1.00 8.49 517 GLY I O 1
ATOM 2875 N N . ARG B 2 14 ? 29.646 38.546 19.745 1.00 9.09 518 ARG I N 1
ATOM 2876 C CA . ARG B 2 14 ? 29.088 37.210 19.528 1.00 9.99 518 ARG I CA 1
ATOM 2877 C C . ARG B 2 14 ? 30.182 36.157 19.588 1.00 9.51 518 ARG I C 1
ATOM 2878 O O . ARG B 2 14 ? 31.245 36.365 19.010 1.00 11.57 518 ARG I O 1
ATOM 2886 N N . ARG B 2 15 ? 29.920 35.082 20.321 1.00 10.22 519 ARG I N 1
ATOM 2887 C CA . ARG B 2 15 ? 30.899 34.048 20.603 1.00 11.36 519 ARG I CA 1
ATOM 2888 C C . ARG B 2 15 ? 30.726 32.833 19.694 1.00 15.70 519 ARG I C 1
ATOM 2889 O O . ARG B 2 15 ? 29.601 32.354 19.575 1.00 17.35 519 ARG I O 1
ATOM 2897 N N . ASN B 2 16 ? 31.843 32.396 19.133 1.00 21.69 520 ASN I N 1
ATOM 2898 C CA . ASN B 2 16 ? 32.018 31.208 18.332 1.00 25.49 520 ASN I CA 1
ATOM 2899 C C . ASN B 2 16 ? 31.933 29.948 19.187 1.00 24.34 520 ASN I C 1
ATOM 2900 O O . ASN B 2 16 ? 32.423 29.932 20.308 1.00 21.65 520 ASN I O 1
ATOM 2902 N N . ALA B 2 17 ? 31.454 28.881 18.558 1.00 25.07 521 ALA I N 1
ATOM 2903 C CA . ALA B 2 17 ? 31.568 27.561 19.170 1.00 23.16 521 ALA I CA 1
ATOM 2904 C C . ALA B 2 17 ? 33.024 27.095 19.115 1.00 24.46 521 ALA I C 1
ATOM 2905 O O . ALA B 2 17 ? 33.758 27.537 18.231 1.00 35.27 521 ALA I O 1
ATOM 2907 N N . ILE B 2 18 ? 33.349 26.211 20.044 1.00 24.26 522 ILE I N 1
ATOM 2908 C CA . ILE B 2 18 ? 34.581 25.448 20.077 1.00 29.44 522 ILE I CA 1
ATOM 2909 C C . ILE B 2 18 ? 34.318 23.977 19.760 1.00 29.02 522 ILE I C 1
ATOM 2910 O O . ILE B 2 18 ? 33.279 23.421 20.119 1.00 30.83 522 ILE I O 1
ATOM 2915 N N . HIS B 2 19 ? 35.297 23.330 19.137 1.00 29.27 523 HIS I N 1
ATOM 2916 C CA . HIS B 2 19 ? 35.144 21.900 18.865 1.00 32.11 523 HIS I CA 1
ATOM 2917 C C . HIS B 2 19 ? 36.526 21.279 18.698 1.00 39.52 523 HIS I C 1
ATOM 2918 O O . HIS B 2 19 ? 37.506 22.021 18.602 1.00 38.11 523 HIS I O 1
ATOM 2925 N N . ASP B 2 20 ? 36.584 19.955 18.657 1.00 46.21 524 ASP I N 1
ATOM 2926 C CA . ASP B 2 20 ? 37.781 19.230 18.255 1.00 52.39 524 ASP I CA 1
ATOM 2927 C C . ASP B 2 20 ? 38.854 19.254 19.333 1.00 55.45 524 ASP I C 1
ATOM 2928 O O . ASP B 2 20 ? 39.082 18.275 20.051 1.00 60.68 524 ASP I O 1
#

B-factor: mean 13.8, std 9.64, range [4.28, 69.17]